Protein AF-R1ER52-F1 (afdb_monomer)

Structure (mmCIF, N/CA/C/O backbone):
data_AF-R1ER52-F1
#
_entry.id   AF-R1ER52-F1
#
loop_
_atom_site.group_PDB
_atom_site.id
_atom_site.type_symbol
_atom_site.label_atom_id
_atom_site.label_alt_id
_atom_site.label_comp_id
_atom_site.label_asym_id
_atom_site.label_entity_id
_atom_site.label_seq_id
_atom_site.pdbx_PDB_ins_code
_atom_site.Cartn_x
_atom_site.Cartn_y
_atom_site.Cartn_z
_atom_site.occupancy
_atom_site.B_iso_or_equiv
_atom_site.auth_seq_id
_atom_site.auth_comp_id
_atom_site.auth_asym_id
_atom_site.auth_atom_id
_atom_site.pdbx_PDB_model_num
ATOM 1 N N . MET A 1 1 ? 10.138 -15.187 -19.750 1.00 62.00 1 MET A N 1
ATOM 2 C CA . MET A 1 1 ? 10.785 -13.865 -19.833 1.00 62.00 1 MET A CA 1
ATOM 3 C C . MET A 1 1 ? 11.520 -13.670 -18.533 1.00 62.00 1 MET A C 1
ATOM 5 O O . MET A 1 1 ? 10.978 -14.081 -17.514 1.00 62.00 1 MET A O 1
ATOM 9 N N . ASP A 1 2 ? 12.720 -13.112 -18.568 1.00 88.19 2 ASP A N 1
ATOM 10 C CA . ASP A 1 2 ? 13.499 -12.919 -17.348 1.00 88.19 2 ASP A CA 1
ATOM 11 C C . ASP A 1 2 ? 13.063 -11.617 -16.681 1.00 88.19 2 ASP A C 1
ATOM 13 O O . ASP A 1 2 ? 13.050 -10.555 -17.313 1.00 88.19 2 ASP A O 1
ATOM 17 N N . ALA A 1 3 ? 12.662 -11.719 -15.418 1.00 95.88 3 ALA A N 1
ATOM 18 C CA . ALA A 1 3 ? 12.240 -10.604 -14.589 1.00 95.88 3 ALA A CA 1
ATOM 19 C C . ALA A 1 3 ? 12.855 -10.740 -13.194 1.00 95.88 3 ALA A C 1
ATOM 21 O O . ALA A 1 3 ? 13.061 -11.852 -12.707 1.00 95.88 3 ALA A O 1
ATOM 22 N N . VAL A 1 4 ? 13.120 -9.607 -12.551 1.00 96.81 4 VAL A N 1
ATOM 23 C CA . VAL A 1 4 ? 13.562 -9.544 -11.154 1.00 96.81 4 VAL A CA 1
ATOM 24 C C . VAL A 1 4 ? 12.474 -8.854 -10.347 1.00 96.81 4 VAL A C 1
ATOM 26 O O . VAL A 1 4 ? 12.073 -7.740 -10.675 1.00 96.81 4 VAL A O 1
ATOM 29 N N . VAL A 1 5 ? 12.004 -9.517 -9.292 1.00 97.88 5 VAL A N 1
ATOM 30 C CA . VAL A 1 5 ? 11.032 -8.965 -8.343 1.00 97.88 5 VAL A CA 1
ATOM 31 C C . VAL A 1 5 ? 11.718 -8.837 -6.991 1.00 97.88 5 VAL A C 1
ATOM 33 O O . VAL A 1 5 ? 12.111 -9.844 -6.403 1.00 97.88 5 VAL A O 1
ATOM 36 N N . SER A 1 6 ? 11.871 -7.607 -6.504 1.00 97.50 6 SER A N 1
ATOM 37 C CA . SER A 1 6 ? 12.324 -7.345 -5.139 1.00 97.50 6 SER A CA 1
ATOM 38 C C . SER A 1 6 ? 11.118 -7.250 -4.211 1.00 97.50 6 SER A C 1
ATOM 40 O O . SER A 1 6 ? 10.161 -6.536 -4.495 1.00 97.50 6 SER A O 1
ATOM 42 N N . ALA A 1 7 ? 11.179 -7.967 -3.092 1.00 96.00 7 ALA A N 1
ATOM 43 C CA . ALA A 1 7 ? 10.198 -7.917 -2.007 1.00 96.00 7 ALA A CA 1
ATOM 44 C C . ALA A 1 7 ? 10.893 -7.741 -0.646 1.00 96.00 7 ALA A C 1
ATOM 46 O O . ALA A 1 7 ? 10.444 -8.259 0.377 1.00 96.00 7 ALA A O 1
ATOM 47 N N . VAL A 1 8 ? 12.044 -7.058 -0.634 1.00 94.50 8 VAL A N 1
ATOM 48 C CA . VAL A 1 8 ? 12.803 -6.814 0.598 1.00 94.50 8 VAL A CA 1
ATOM 49 C C . VAL A 1 8 ? 12.054 -5.835 1.513 1.00 94.50 8 VAL A C 1
ATOM 51 O O . VAL A 1 8 ? 11.466 -4.862 1.026 1.00 94.50 8 VAL A O 1
ATOM 54 N N . PRO A 1 9 ? 12.066 -6.047 2.839 1.00 90.88 9 PRO A N 1
ATOM 55 C CA . PRO A 1 9 ? 11.456 -5.111 3.774 1.00 90.88 9 PRO A CA 1
ATOM 56 C C . PRO A 1 9 ? 12.265 -3.809 3.845 1.00 90.88 9 PRO A C 1
ATOM 58 O O . PRO A 1 9 ? 13.492 -3.839 3.793 1.00 90.88 9 PRO A O 1
ATOM 61 N N . ASN A 1 10 ? 11.574 -2.680 4.031 1.00 89.31 10 ASN A N 1
ATOM 62 C CA . ASN A 1 10 ? 12.172 -1.350 4.225 1.00 89.31 10 ASN A CA 1
ATOM 63 C C . ASN A 1 10 ? 13.271 -1.018 3.192 1.00 89.31 10 ASN A C 1
ATOM 65 O O . ASN A 1 10 ? 14.421 -0.787 3.575 1.00 89.31 10 ASN A O 1
ATOM 69 N N . PRO A 1 11 ? 12.945 -1.018 1.886 1.00 93.31 11 PRO A N 1
ATOM 70 C CA . PRO A 1 11 ? 13.935 -0.790 0.842 1.00 93.31 11 PRO A CA 1
ATOM 71 C C . PRO A 1 11 ? 14.586 0.584 0.992 1.00 93.31 11 PRO A C 1
ATOM 73 O O . PRO A 1 11 ? 13.919 1.598 1.212 1.00 93.31 11 PRO A O 1
ATOM 76 N N . ILE A 1 12 ? 15.901 0.607 0.814 1.00 95.50 12 ILE A N 1
ATOM 77 C CA . ILE A 1 12 ? 16.695 1.824 0.701 1.00 95.50 12 ILE A CA 1
ATOM 78 C C . ILE A 1 12 ? 17.498 1.758 -0.589 1.00 95.50 12 ILE A C 1
ATOM 80 O O . ILE A 1 12 ? 17.865 0.676 -1.053 1.00 95.50 12 ILE A O 1
ATOM 84 N N . LEU A 1 13 ? 17.831 2.922 -1.143 1.00 96.12 13 LEU A N 1
ATOM 85 C CA . LEU A 1 13 ? 18.570 2.984 -2.399 1.00 96.12 13 LEU A CA 1
ATOM 86 C C . LEU A 1 13 ? 19.901 2.222 -2.335 1.00 96.12 13 LEU A C 1
ATOM 88 O O . LEU A 1 13 ? 20.260 1.554 -3.296 1.00 96.12 13 LEU A O 1
ATOM 92 N N . ALA A 1 14 ? 20.607 2.263 -1.201 1.00 94.75 14 ALA A N 1
ATOM 93 C CA . ALA A 1 14 ? 21.907 1.606 -1.053 1.00 94.75 14 ALA A CA 1
ATOM 94 C C . ALA A 1 14 ? 21.872 0.092 -1.339 1.00 94.75 14 ALA A C 1
ATOM 96 O O . ALA A 1 14 ? 22.833 -0.441 -1.889 1.00 94.75 14 ALA A O 1
ATOM 97 N N . THR A 1 15 ? 20.779 -0.597 -0.995 1.00 94.06 15 THR A N 1
ATOM 98 C CA . THR A 1 15 ? 20.629 -2.042 -1.221 1.00 94.06 15 THR A CA 1
ATOM 99 C C . THR A 1 15 ? 19.924 -2.344 -2.540 1.00 94.06 15 THR A C 1
ATOM 101 O O . THR A 1 15 ? 20.392 -3.187 -3.303 1.00 94.06 15 THR A O 1
ATOM 104 N N . GLU A 1 16 ? 18.848 -1.623 -2.861 1.00 95.62 16 GLU A N 1
ATOM 105 C CA . GLU A 1 16 ? 18.081 -1.829 -4.099 1.00 95.62 16 GLU A CA 1
ATOM 106 C C . GLU A 1 16 ? 18.896 -1.488 -5.353 1.00 95.62 16 GLU A C 1
ATOM 108 O O . GLU A 1 16 ? 18.793 -2.185 -6.361 1.00 95.62 16 GLU A O 1
ATOM 113 N N . LYS A 1 17 ? 19.772 -0.473 -5.293 1.00 95.44 17 LYS A N 1
ATOM 114 C CA . LYS A 1 17 ? 20.626 -0.079 -6.424 1.00 95.44 17 LYS A CA 1
ATOM 115 C C . LYS A 1 17 ? 21.497 -1.232 -6.921 1.00 95.44 17 LYS A C 1
ATOM 117 O O . LYS A 1 17 ? 21.652 -1.389 -8.125 1.00 95.44 17 LYS A O 1
ATOM 122 N N . ILE A 1 18 ? 22.033 -2.052 -6.014 1.00 95.38 18 ILE A N 1
ATOM 123 C CA . ILE A 1 18 ? 22.885 -3.197 -6.371 1.00 95.38 18 ILE A CA 1
ATOM 124 C C . ILE A 1 18 ? 22.094 -4.199 -7.219 1.00 95.38 18 ILE A C 1
ATOM 126 O O . ILE A 1 18 ? 22.581 -4.667 -8.247 1.00 95.38 18 ILE A O 1
ATOM 130 N N . VAL A 1 19 ? 20.859 -4.496 -6.806 1.00 94.50 19 VAL A N 1
ATOM 131 C CA . VAL A 1 19 ? 19.967 -5.422 -7.515 1.00 94.50 19 VAL A CA 1
ATOM 132 C C . VAL A 1 19 ? 19.558 -4.846 -8.869 1.00 94.50 19 VAL A C 1
ATOM 134 O O . VAL A 1 19 ? 19.613 -5.552 -9.876 1.00 94.50 19 VAL A O 1
ATOM 137 N N . ILE A 1 20 ? 19.199 -3.560 -8.906 1.00 94.75 20 ILE A N 1
ATOM 138 C CA . ILE A 1 20 ? 18.809 -2.861 -10.135 1.00 94.75 20 ILE A CA 1
ATOM 139 C C . ILE A 1 20 ? 19.961 -2.870 -11.147 1.00 94.75 20 ILE A C 1
ATOM 141 O O . ILE A 1 20 ? 19.769 -3.286 -12.287 1.00 94.75 20 ILE A O 1
ATOM 145 N N . ASP A 1 21 ? 21.168 -2.488 -10.734 1.00 93.94 21 ASP A N 1
ATOM 146 C CA . ASP A 1 21 ? 22.335 -2.418 -11.619 1.00 93.94 21 ASP A CA 1
ATOM 147 C C . ASP A 1 21 ? 22.741 -3.792 -12.155 1.00 93.94 21 ASP A C 1
ATOM 149 O O . ASP A 1 21 ? 23.086 -3.922 -13.331 1.00 93.94 21 ASP A O 1
ATOM 153 N N . ALA A 1 22 ? 22.676 -4.829 -11.316 1.00 93.88 22 ALA A N 1
ATOM 154 C CA . ALA A 1 22 ? 22.949 -6.197 -11.740 1.00 93.88 22 ALA A CA 1
ATOM 155 C C . ALA A 1 22 ? 21.912 -6.689 -12.763 1.00 93.88 22 ALA A C 1
ATOM 157 O O . ALA A 1 22 ? 22.279 -7.292 -13.772 1.00 93.88 22 ALA A O 1
ATOM 158 N N . ALA A 1 23 ? 20.626 -6.390 -12.549 1.00 93.12 23 ALA A N 1
ATOM 159 C CA . ALA A 1 23 ? 19.560 -6.740 -13.485 1.00 93.12 23 ALA A CA 1
ATOM 160 C C . ALA A 1 23 ? 19.714 -6.022 -14.839 1.00 93.12 23 ALA A C 1
ATOM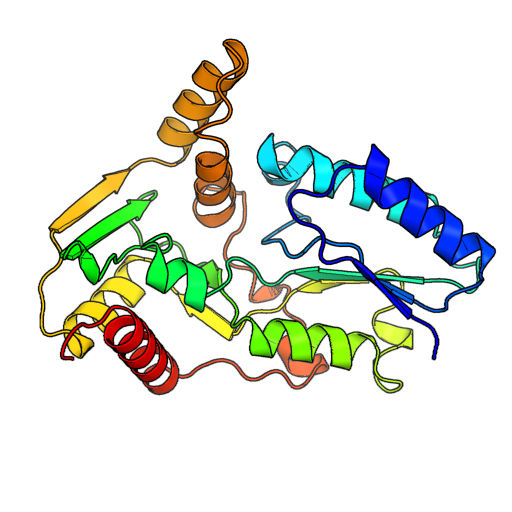 162 O O . ALA A 1 23 ? 19.475 -6.635 -15.882 1.00 93.12 23 ALA A O 1
ATOM 163 N N . ILE A 1 24 ? 20.172 -4.762 -14.835 1.00 90.38 24 ILE A N 1
ATOM 164 C CA . ILE A 1 24 ? 20.519 -4.011 -16.054 1.00 90.38 24 ILE A CA 1
ATOM 165 C C . ILE A 1 24 ? 21.668 -4.692 -16.798 1.00 90.38 24 ILE A C 1
ATOM 167 O O . ILE A 1 24 ? 21.550 -4.965 -17.990 1.00 90.38 24 ILE A O 1
ATOM 171 N N . GLN A 1 25 ? 22.771 -4.994 -16.106 1.00 91.56 25 GLN A N 1
ATOM 172 C CA . GLN A 1 25 ? 23.940 -5.642 -16.715 1.00 91.56 25 GLN A CA 1
ATOM 173 C C . GLN A 1 25 ? 23.604 -7.025 -17.290 1.00 91.56 25 GLN A C 1
ATOM 175 O O . GLN A 1 25 ? 24.154 -7.417 -18.316 1.00 91.56 25 GLN A O 1
ATOM 180 N N . ALA A 1 26 ? 22.669 -7.739 -16.661 1.00 92.88 26 ALA A N 1
ATOM 181 C CA . ALA A 1 26 ? 22.157 -9.022 -17.131 1.00 92.88 26 ALA A CA 1
ATOM 182 C C . ALA A 1 26 ? 21.090 -8.907 -18.241 1.00 92.88 26 ALA A C 1
ATOM 184 O O . ALA A 1 26 ? 20.581 -9.931 -18.694 1.00 92.88 26 ALA A O 1
ATOM 185 N N . ALA A 1 27 ? 20.733 -7.692 -18.678 1.00 91.19 27 ALA A N 1
ATOM 186 C CA . ALA A 1 27 ? 19.713 -7.427 -19.697 1.00 91.19 27 ALA A CA 1
ATOM 187 C C . ALA A 1 27 ? 18.340 -8.075 -19.401 1.00 91.19 27 ALA A C 1
ATOM 189 O O . ALA A 1 27 ? 17.616 -8.494 -20.316 1.00 91.19 27 ALA A O 1
ATOM 190 N N . VAL A 1 28 ? 17.972 -8.137 -18.114 1.00 93.50 28 VAL A N 1
ATOM 191 C CA . VAL A 1 28 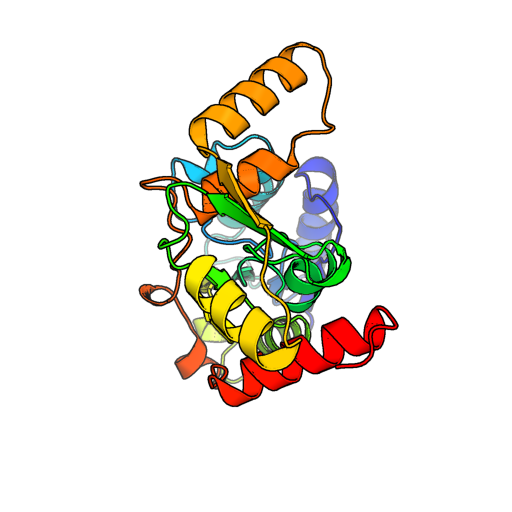? 16.648 -8.577 -17.639 1.00 93.50 28 VAL A CA 1
ATOM 192 C C . VAL A 1 28 ? 15.561 -7.733 -18.303 1.00 93.50 28 VAL A C 1
ATOM 194 O O . VAL A 1 28 ? 15.755 -6.550 -18.552 1.00 93.50 28 VAL A O 1
ATOM 197 N N . LYS A 1 29 ? 14.392 -8.302 -18.610 1.00 93.94 29 LYS A N 1
ATOM 198 C CA . LYS A 1 29 ? 13.356 -7.574 -19.365 1.00 93.94 29 LYS A CA 1
ATOM 199 C C . LYS A 1 29 ? 12.516 -6.644 -18.490 1.00 93.94 29 LYS A C 1
ATOM 201 O O . LYS A 1 29 ? 12.148 -5.556 -18.939 1.00 93.94 29 LYS A O 1
ATOM 206 N N . ARG A 1 30 ? 12.231 -7.049 -17.248 1.00 95.62 30 ARG A N 1
ATOM 207 C CA . ARG A 1 30 ? 11.454 -6.262 -16.278 1.00 95.62 30 ARG A CA 1
ATOM 208 C C . ARG A 1 30 ? 12.046 -6.322 -14.877 1.00 95.62 30 ARG A C 1
ATOM 210 O O . ARG A 1 30 ? 12.363 -7.401 -14.383 1.00 95.62 30 ARG A O 1
ATOM 217 N N . ILE A 1 31 ? 12.107 -5.172 -14.220 1.00 96.81 31 ILE A N 1
ATOM 218 C CA . ILE A 1 31 ? 12.384 -5.052 -12.788 1.00 96.81 31 ILE A CA 1
ATOM 219 C C . ILE A 1 31 ? 11.115 -4.583 -12.073 1.00 96.81 31 ILE A C 1
ATOM 221 O O . ILE A 1 31 ? 10.491 -3.609 -12.493 1.00 96.81 31 ILE A O 1
ATOM 225 N N . ILE A 1 32 ? 10.756 -5.259 -10.986 1.00 97.75 32 ILE A N 1
ATOM 226 C CA . ILE A 1 32 ? 9.734 -4.819 -10.037 1.00 97.75 32 ILE A CA 1
ATOM 227 C C . ILE A 1 32 ? 10.452 -4.488 -8.719 1.00 97.75 32 ILE A C 1
ATOM 229 O O . ILE A 1 32 ? 10.873 -5.420 -8.029 1.00 97.75 32 ILE A O 1
ATOM 233 N N . PRO A 1 33 ? 10.668 -3.202 -8.376 1.00 96.81 33 PRO A N 1
ATOM 234 C CA . PRO A 1 33 ? 11.297 -2.833 -7.110 1.00 96.81 33 PRO A CA 1
ATOM 235 C C . PRO A 1 33 ? 10.344 -3.105 -5.939 1.00 96.81 33 PRO A C 1
ATOM 237 O O . PRO A 1 33 ? 9.129 -3.200 -6.135 1.00 96.81 33 PRO A O 1
ATOM 240 N N . SER A 1 34 ? 10.878 -3.166 -4.714 1.00 96.69 34 SER A N 1
ATOM 241 C CA . SER A 1 34 ? 10.093 -3.424 -3.492 1.00 96.69 34 SER A CA 1
ATOM 242 C C . SER A 1 34 ? 9.243 -2.215 -3.059 1.00 96.69 34 SER A C 1
ATOM 244 O O . SER A 1 34 ? 9.358 -1.698 -1.950 1.00 96.69 34 SER A O 1
ATOM 246 N N . GLU A 1 35 ? 8.402 -1.685 -3.945 1.00 95.56 35 GLU A N 1
ATOM 247 C CA . GLU A 1 35 ? 7.684 -0.442 -3.676 1.00 95.56 35 GLU A CA 1
ATOM 248 C C . GLU A 1 35 ? 6.405 -0.647 -2.867 1.00 95.56 35 GLU A C 1
ATOM 250 O O . GLU A 1 35 ? 6.276 0.018 -1.845 1.00 95.56 35 GLU A O 1
ATOM 255 N N . PHE A 1 36 ? 5.491 -1.540 -3.274 1.00 96.31 36 PHE A N 1
ATOM 256 C CA . PHE A 1 36 ? 4.305 -1.984 -2.512 1.00 96.31 36 PHE A CA 1
ATOM 257 C C . PHE A 1 36 ? 3.762 -0.919 -1.536 1.00 96.31 36 PHE A C 1
ATOM 259 O O . PHE A 1 36 ? 3.854 -1.061 -0.311 1.00 96.31 36 PHE A O 1
ATOM 266 N N . SER A 1 37 ? 3.352 0.233 -2.081 1.00 94.31 37 SER A N 1
ATOM 267 C CA . SER A 1 37 ? 2.990 1.440 -1.322 1.00 94.31 37 SER A CA 1
ATOM 268 C C . SER A 1 37 ? 1.544 1.867 -1.599 1.00 94.31 37 SER A C 1
ATOM 270 O O . SER A 1 37 ? 0.827 1.210 -2.356 1.00 94.31 37 SER A O 1
ATOM 272 N N . THR A 1 38 ? 1.107 2.963 -0.971 1.00 92.50 38 THR A N 1
ATOM 273 C CA . THR A 1 38 ? -0.232 3.541 -1.174 1.00 92.50 38 THR A CA 1
ATOM 274 C C . THR A 1 38 ? -0.237 4.538 -2.324 1.00 92.50 38 THR A C 1
ATOM 276 O O . THR A 1 38 ? -0.731 4.205 -3.393 1.00 92.50 38 THR A O 1
ATOM 279 N N . ASN A 1 39 ? 0.319 5.740 -2.139 1.00 91.25 39 ASN A N 1
ATOM 280 C CA . ASN A 1 39 ? 0.332 6.776 -3.171 1.00 91.25 39 ASN A CA 1
ATOM 281 C C . ASN A 1 39 ? 1.712 7.426 -3.268 1.00 91.25 39 ASN A C 1
ATOM 283 O O . ASN A 1 39 ? 2.050 8.326 -2.498 1.00 91.25 39 ASN A O 1
ATOM 287 N N . MET A 1 40 ? 2.499 6.966 -4.239 1.00 93.00 40 MET A N 1
ATOM 288 C CA . MET A 1 40 ? 3.815 7.529 -4.534 1.00 93.00 40 MET A CA 1
ATOM 289 C C . MET A 1 40 ? 3.743 8.701 -5.517 1.00 93.00 40 MET A C 1
ATOM 291 O O . MET A 1 40 ? 4.757 9.354 -5.726 1.00 93.00 40 MET A O 1
ATOM 295 N N . GLU A 1 41 ? 2.575 9.027 -6.078 1.00 92.31 41 GLU A N 1
ATOM 296 C CA . GLU A 1 41 ? 2.414 10.211 -6.936 1.00 92.31 41 GLU A CA 1
ATOM 297 C C . GLU A 1 41 ? 2.149 11.488 -6.117 1.00 92.31 41 GLU A C 1
ATOM 299 O O . GLU A 1 41 ? 2.293 12.607 -6.612 1.00 92.31 41 GLU A O 1
ATOM 304 N N . SER A 1 42 ? 1.806 11.350 -4.832 1.00 92.75 42 SER A N 1
ATOM 305 C CA . SER A 1 42 ? 1.645 12.487 -3.927 1.00 92.75 42 SER A CA 1
ATOM 306 C C . SER A 1 42 ? 2.996 13.073 -3.508 1.00 92.75 42 SER A C 1
ATOM 308 O O . SER A 1 42 ? 3.756 12.481 -2.737 1.00 92.75 42 SER A O 1
ATOM 310 N N . ALA A 1 43 ? 3.268 14.304 -3.950 1.00 92.62 43 ALA A N 1
ATOM 311 C CA . ALA A 1 43 ? 4.490 15.030 -3.601 1.00 92.62 43 ALA A CA 1
ATOM 312 C C . ALA A 1 43 ? 4.651 15.271 -2.089 1.00 92.62 43 ALA A C 1
ATOM 314 O O . ALA A 1 43 ? 5.776 15.434 -1.616 1.00 92.62 43 ALA A O 1
ATOM 315 N N . VAL A 1 44 ? 3.551 15.310 -1.325 1.00 94.00 44 VAL A N 1
ATOM 316 C CA . VAL A 1 44 ? 3.608 15.421 0.142 1.00 94.00 44 VAL A CA 1
ATOM 317 C C . VAL A 1 44 ? 3.857 14.066 0.798 1.00 94.00 44 VAL A C 1
ATOM 319 O O . VAL A 1 44 ? 4.685 13.991 1.700 1.00 94.00 44 VAL A O 1
ATOM 322 N N . ALA A 1 45 ? 3.252 12.982 0.296 1.00 93.81 45 ALA A N 1
ATOM 323 C CA . ALA A 1 45 ? 3.502 11.637 0.813 1.00 93.81 45 ALA A CA 1
ATOM 324 C C . ALA A 1 45 ? 4.969 11.235 0.634 1.00 93.81 45 ALA A C 1
ATOM 326 O O . ALA A 1 45 ? 5.602 10.772 1.578 1.00 93.81 45 ALA A O 1
ATOM 327 N N . ARG A 1 46 ? 5.554 11.507 -0.539 1.00 94.38 46 ARG A N 1
ATOM 328 C CA . ARG A 1 46 ? 6.960 11.191 -0.844 1.00 94.38 46 ARG A CA 1
ATOM 329 C C . ARG A 1 46 ? 7.983 11.831 0.103 1.00 94.38 46 ARG A C 1
ATOM 331 O O . ARG A 1 46 ? 9.111 11.343 0.164 1.00 94.38 46 ARG A O 1
ATOM 338 N N . LYS A 1 47 ? 7.609 12.904 0.811 1.00 94.00 47 LYS A N 1
ATOM 339 C CA . LYS A 1 47 ? 8.453 13.597 1.800 1.00 94.00 47 LYS A CA 1
ATOM 340 C C . LYS A 1 47 ? 8.397 12.965 3.189 1.00 94.00 47 LYS A C 1
ATOM 342 O O . LYS A 1 47 ? 9.234 13.301 4.023 1.00 94.00 47 LYS A O 1
ATOM 347 N N . LEU A 1 48 ? 7.439 12.073 3.448 1.00 95.81 48 LEU A N 1
ATOM 348 C CA . LEU A 1 48 ? 7.339 11.383 4.728 1.00 95.81 48 LEU A CA 1
ATOM 349 C C . LEU A 1 48 ? 8.599 10.537 4.964 1.00 95.81 48 LEU A C 1
ATOM 351 O O . LEU A 1 48 ? 8.993 9.785 4.065 1.00 95.81 48 LEU A O 1
ATOM 355 N N . PRO A 1 49 ? 9.208 10.582 6.165 1.00 95.56 49 PRO A N 1
ATOM 356 C CA . PRO A 1 49 ? 10.436 9.843 6.455 1.00 95.56 49 PRO A CA 1
ATOM 357 C C . PRO A 1 49 ? 10.358 8.346 6.127 1.00 95.56 49 PRO A C 1
ATOM 359 O O . PRO A 1 49 ? 11.311 7.788 5.588 1.00 95.56 49 PRO A O 1
ATOM 362 N N . ILE A 1 50 ? 9.206 7.706 6.371 1.00 93.81 50 ILE A N 1
ATOM 363 C CA . ILE A 1 50 ? 8.993 6.277 6.083 1.00 93.81 50 ILE A CA 1
ATOM 364 C C . ILE A 1 50 ? 9.032 5.929 4.589 1.00 93.81 50 ILE A C 1
ATOM 366 O O . ILE A 1 50 ? 9.319 4.787 4.235 1.00 93.81 50 ILE A O 1
ATOM 370 N N . LEU A 1 51 ? 8.761 6.894 3.704 1.00 94.44 51 LEU A N 1
ATOM 371 C CA . LEU A 1 51 ? 8.754 6.681 2.256 1.00 94.44 51 LEU A CA 1
ATOM 372 C C . LEU A 1 51 ? 10.068 7.064 1.586 1.00 94.44 51 LEU A C 1
ATOM 374 O O . LEU A 1 51 ? 10.246 6.737 0.416 1.00 94.44 51 LEU A O 1
ATOM 378 N N . ARG A 1 52 ? 10.999 7.717 2.290 1.00 93.50 52 ARG A N 1
ATOM 379 C CA . ARG A 1 52 ? 12.225 8.247 1.680 1.00 93.50 52 ARG A CA 1
ATOM 380 C C . ARG A 1 52 ? 13.022 7.179 0.932 1.00 93.50 52 ARG A C 1
ATOM 382 O O . ARG A 1 52 ? 13.376 7.392 -0.219 1.00 93.50 52 ARG A O 1
ATOM 389 N N . GLY A 1 53 ? 13.207 6.003 1.535 1.00 94.88 53 GLY A N 1
ATOM 390 C CA . GLY A 1 53 ? 13.901 4.889 0.884 1.00 94.88 53 GLY A CA 1
ATOM 391 C C . GLY A 1 53 ? 13.242 4.453 -0.432 1.00 94.88 53 GLY A C 1
ATOM 392 O O . GLY A 1 53 ? 13.928 4.316 -1.442 1.00 94.88 53 GLY A O 1
ATOM 393 N N . LYS A 1 54 ? 11.907 4.328 -0.455 1.00 95.88 54 LYS A N 1
ATOM 394 C CA . LYS A 1 54 ? 11.132 4.010 -1.670 1.00 95.88 54 LYS A CA 1
ATOM 395 C C . LYS A 1 54 ? 11.185 5.143 -2.699 1.00 95.88 54 LYS A C 1
ATOM 397 O O . LYS A 1 54 ? 11.350 4.875 -3.883 1.00 95.88 54 LYS A O 1
ATOM 402 N N . SER A 1 55 ? 11.086 6.397 -2.255 1.00 96.38 55 SER A N 1
ATOM 403 C CA . SER A 1 55 ? 11.210 7.587 -3.105 1.00 96.38 55 SER A CA 1
ATOM 404 C C . SER A 1 55 ? 12.566 7.637 -3.808 1.00 96.38 55 SER A C 1
ATOM 406 O O . SER A 1 55 ? 12.596 7.828 -5.019 1.00 96.38 55 SER A O 1
ATOM 408 N N . ASP A 1 56 ? 13.660 7.410 -3.079 1.00 97.06 56 ASP A N 1
ATOM 409 C CA . ASP A 1 56 ? 15.016 7.429 -3.634 1.00 97.06 56 ASP A CA 1
ATOM 410 C C . ASP A 1 56 ? 15.207 6.299 -4.666 1.00 97.06 56 ASP A C 1
ATOM 412 O O . ASP A 1 56 ? 15.814 6.501 -5.718 1.00 97.06 56 ASP A O 1
ATOM 416 N N . VAL A 1 57 ? 14.641 5.114 -4.404 1.00 97.00 57 VAL A N 1
ATOM 417 C CA . VAL A 1 57 ? 14.632 3.986 -5.355 1.00 97.00 57 VAL A CA 1
ATOM 418 C C . VAL A 1 57 ? 13.816 4.316 -6.603 1.00 97.00 57 VAL A C 1
ATOM 420 O O . VAL A 1 57 ? 14.281 4.051 -7.713 1.00 97.00 57 VAL A O 1
ATOM 423 N N . ARG A 1 58 ? 12.631 4.922 -6.451 1.00 95.56 58 ARG A N 1
ATOM 424 C CA . ARG A 1 58 ? 11.784 5.334 -7.578 1.00 95.56 58 ARG A CA 1
ATOM 425 C C . ARG A 1 58 ? 12.465 6.392 -8.444 1.00 95.56 58 ARG A C 1
ATOM 427 O O . ARG A 1 58 ? 12.401 6.302 -9.670 1.00 95.56 58 ARG A O 1
ATOM 434 N N . ASP A 1 59 ? 13.123 7.373 -7.836 1.00 95.44 59 ASP A N 1
ATOM 435 C CA . ASP A 1 59 ? 13.856 8.398 -8.582 1.00 95.44 59 ASP A CA 1
ATOM 436 C C . ASP A 1 59 ? 15.030 7.783 -9.339 1.00 95.44 59 ASP A C 1
ATOM 438 O O . ASP A 1 59 ? 15.206 8.050 -10.528 1.00 95.44 59 ASP A O 1
ATOM 442 N N . TYR A 1 60 ? 15.786 6.897 -8.686 1.00 95.50 60 TYR A N 1
ATOM 443 C CA . TYR A 1 60 ? 16.895 6.198 -9.322 1.00 95.50 60 TYR A CA 1
ATOM 444 C C . TYR A 1 60 ? 16.440 5.346 -10.508 1.00 95.50 60 TYR A C 1
ATOM 446 O O . TYR A 1 60 ? 16.980 5.489 -11.604 1.00 95.50 60 TYR A O 1
ATOM 454 N N . ILE A 1 61 ? 15.433 4.487 -10.311 1.00 93.06 61 ILE A N 1
ATOM 455 C CA . ILE A 1 61 ? 14.953 3.578 -11.357 1.00 93.06 61 ILE A CA 1
ATOM 456 C C . ILE A 1 61 ? 14.368 4.372 -12.536 1.00 93.06 61 ILE A C 1
ATOM 458 O O . ILE A 1 61 ? 14.667 4.087 -13.690 1.00 93.06 61 ILE A O 1
ATOM 462 N N . THR A 1 62 ? 13.633 5.453 -12.270 1.00 91.94 62 THR A N 1
ATOM 463 C CA . THR A 1 62 ? 13.105 6.323 -13.331 1.00 91.94 62 THR A CA 1
ATOM 464 C C . THR A 1 62 ? 14.231 7.030 -14.092 1.00 91.94 62 THR A C 1
ATOM 466 O O . THR A 1 62 ? 14.159 7.156 -15.313 1.00 91.94 62 THR A O 1
ATOM 469 N N . PHE A 1 63 ? 15.292 7.452 -13.396 1.00 91.00 63 PHE A N 1
ATOM 470 C CA . PHE A 1 63 ? 16.447 8.112 -14.002 1.00 91.00 63 PHE A CA 1
ATOM 471 C C . PHE A 1 63 ? 17.270 7.182 -14.907 1.00 91.00 63 PHE A C 1
ATOM 473 O O . PHE A 1 63 ? 17.700 7.609 -15.977 1.00 91.00 63 PHE A O 1
ATOM 480 N N . VAL A 1 64 ? 17.491 5.922 -14.511 1.00 88.12 64 VAL A N 1
ATOM 481 C CA . VAL A 1 64 ? 18.339 4.980 -15.274 1.00 88.12 64 VAL A CA 1
ATOM 482 C C . VAL A 1 64 ? 17.603 4.216 -16.380 1.00 88.12 64 VAL A C 1
ATOM 484 O O . VAL A 1 64 ? 18.259 3.611 -17.228 1.00 88.12 64 VAL A O 1
ATOM 487 N N . PHE A 1 65 ? 16.265 4.265 -16.423 1.00 80.50 65 PHE A N 1
ATOM 488 C CA . PHE A 1 65 ? 15.440 3.601 -17.447 1.00 80.50 65 PHE A CA 1
ATOM 489 C C . PHE A 1 65 ? 14.665 4.544 -18.398 1.00 80.50 65 PHE A C 1
ATOM 491 O O . PHE A 1 65 ? 13.457 4.367 -18.590 1.00 80.50 65 PHE A O 1
ATOM 498 N N . PRO A 1 66 ? 15.305 5.512 -19.083 1.00 63.50 66 PRO A N 1
ATOM 499 C CA . PRO A 1 66 ? 14.651 6.241 -20.166 1.00 63.50 66 PRO A CA 1
ATOM 500 C C . PRO A 1 66 ? 14.600 5.373 -21.438 1.00 63.50 66 PRO A C 1
ATOM 502 O O . PRO A 1 66 ? 15.624 5.187 -22.088 1.00 63.50 66 PRO A O 1
ATOM 505 N N . THR A 1 67 ? 13.417 4.818 -21.748 1.00 57.44 67 THR A N 1
ATOM 506 C CA . THR A 1 67 ? 12.895 4.182 -22.999 1.00 57.44 67 THR A CA 1
ATOM 507 C C . THR A 1 67 ? 13.798 3.337 -23.932 1.00 57.44 67 THR A C 1
ATOM 509 O O . THR A 1 67 ? 13.278 2.772 -24.888 1.00 57.44 67 THR A O 1
ATOM 512 N N . SER A 1 68 ? 15.103 3.180 -23.707 1.00 53.62 68 SER A N 1
ATOM 513 C CA . SER A 1 68 ? 16.079 2.767 -24.735 1.00 53.62 68 SER A CA 1
ATOM 514 C C . SER A 1 68 ? 16.995 1.601 -24.345 1.00 53.62 68 SER A C 1
ATOM 516 O O . SER A 1 68 ? 17.738 1.109 -25.189 1.00 53.62 68 SER A O 1
ATOM 518 N N . THR A 1 69 ? 16.938 1.104 -23.105 1.00 63.19 69 THR A N 1
ATOM 519 C CA . THR A 1 69 ? 17.889 0.096 -22.593 1.00 63.19 69 THR A CA 1
ATOM 520 C C . THR A 1 69 ? 17.432 -1.358 -22.768 1.00 63.19 69 THR A C 1
ATOM 522 O O . THR A 1 69 ? 18.152 -2.277 -22.392 1.00 63.19 69 THR A O 1
ATOM 525 N N . GLY A 1 70 ? 16.244 -1.610 -23.333 1.00 81.62 70 GLY A N 1
ATOM 526 C CA . GLY A 1 70 ? 15.682 -2.963 -23.501 1.00 81.62 70 GLY A CA 1
ATOM 527 C C . GLY A 1 70 ? 15.228 -3.648 -22.197 1.00 81.62 70 GLY A C 1
ATOM 528 O O . GLY A 1 70 ? 14.475 -4.622 -22.254 1.00 81.62 70 GLY A O 1
ATOM 529 N N . THR A 1 71 ? 15.637 -3.120 -21.043 1.00 91.12 71 THR A N 1
ATOM 530 C CA . THR A 1 71 ? 15.114 -3.406 -19.703 1.00 91.12 71 THR A CA 1
ATOM 531 C C . THR A 1 71 ? 14.120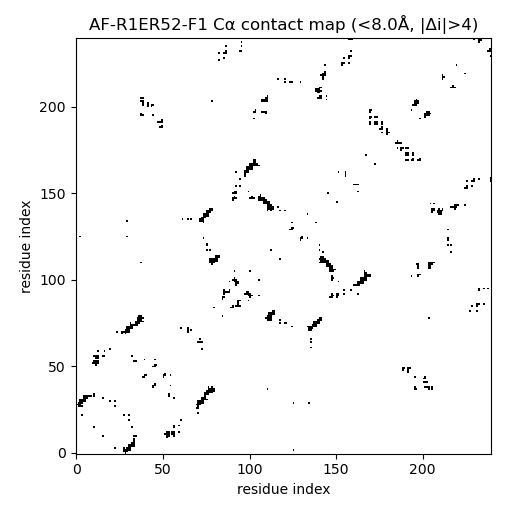 -2.313 -19.317 1.00 91.12 71 THR A C 1
ATOM 533 O O . THR A 1 71 ? 14.342 -1.133 -19.578 1.00 91.12 71 THR A O 1
ATOM 536 N N . THR A 1 72 ? 13.017 -2.700 -18.688 1.00 95.00 72 THR A N 1
ATOM 537 C CA . THR A 1 72 ? 11.971 -1.780 -18.218 1.00 95.00 72 THR A CA 1
ATOM 538 C C . THR A 1 72 ? 11.701 -2.010 -16.738 1.00 95.00 72 THR A C 1
ATOM 540 O O . THR A 1 72 ? 12.105 -3.035 -16.182 1.00 95.00 72 THR A O 1
ATOM 543 N N . TRP A 1 73 ? 10.986 -1.097 -16.090 1.00 95.88 73 TRP A N 1
ATOM 544 C CA . TRP A 1 73 ? 10.543 -1.279 -14.708 1.00 95.88 73 TRP A CA 1
ATOM 545 C C . TRP A 1 73 ? 9.030 -1.105 -14.564 1.00 95.88 73 TRP A C 1
ATOM 547 O O . TRP A 1 73 ? 8.400 -0.462 -15.391 1.00 95.88 73 TRP A O 1
ATOM 557 N N . SER A 1 74 ? 8.438 -1.668 -13.517 1.00 97.00 74 SER A N 1
ATOM 558 C CA . SER A 1 74 ? 7.075 -1.328 -13.087 1.00 97.00 74 SER A CA 1
ATOM 559 C C . SER A 1 74 ? 7.002 -1.476 -11.582 1.00 97.00 74 SER A C 1
ATOM 561 O O . SER A 1 74 ? 7.601 -2.400 -11.044 1.00 97.00 74 SER A O 1
ATOM 563 N N . SER A 1 75 ? 6.251 -0.632 -10.887 1.00 97.50 75 SER A N 1
ATOM 564 C CA . SER A 1 75 ? 5.924 -0.888 -9.482 1.00 97.50 75 SER A CA 1
ATOM 565 C C . SER A 1 75 ? 4.484 -1.346 -9.336 1.00 97.50 75 SER A C 1
ATOM 567 O O . SER A 1 75 ? 3.619 -0.909 -10.086 1.00 97.50 75 SER A O 1
ATOM 569 N N . VAL A 1 76 ? 4.223 -2.215 -8.359 1.00 98.25 76 VAL A N 1
ATOM 570 C CA . VAL A 1 76 ? 2.864 -2.577 -7.942 1.00 98.25 76 VAL A CA 1
ATOM 571 C C . VAL A 1 76 ? 2.591 -1.901 -6.603 1.00 98.25 76 VAL A C 1
ATOM 573 O O . VAL A 1 76 ? 3.308 -2.130 -5.632 1.00 98.25 76 VAL A O 1
ATOM 576 N N . ASN A 1 77 ? 1.571 -1.049 -6.567 1.00 97.81 77 ASN A N 1
ATOM 577 C CA . ASN A 1 77 ? 1.174 -0.234 -5.425 1.00 97.81 77 ASN A CA 1
ATOM 578 C C . ASN A 1 77 ? -0.221 -0.647 -4.975 1.00 97.81 77 ASN A C 1
ATOM 580 O O . ASN A 1 77 ? -1.212 -0.411 -5.664 1.00 97.81 77 ASN A O 1
ATOM 584 N N . ASN A 1 78 ? -0.271 -1.317 -3.832 1.00 97.75 78 ASN A N 1
ATOM 585 C CA . ASN A 1 78 ? -1.433 -2.067 -3.374 1.00 97.75 78 ASN A CA 1
ATOM 586 C C . ASN A 1 78 ? -2.059 -1.490 -2.096 1.00 97.75 78 ASN A C 1
ATOM 588 O O . ASN A 1 78 ? -2.927 -2.128 -1.494 1.00 97.75 78 ASN A O 1
ATOM 592 N N . GLY A 1 79 ? -1.587 -0.328 -1.641 1.00 96.88 79 GLY A N 1
ATOM 593 C CA . GLY A 1 79 ? -1.971 0.209 -0.344 1.00 96.88 79 GLY A CA 1
ATOM 594 C C . GLY A 1 79 ? -1.588 -0.719 0.817 1.00 96.88 79 GLY A C 1
ATOM 595 O O . GLY A 1 79 ? -0.697 -1.564 0.683 1.00 96.88 79 GLY A O 1
ATOM 596 N N . PRO A 1 80 ? -2.229 -0.577 1.987 1.00 96.81 80 PRO A N 1
ATOM 597 C CA . PRO A 1 80 ? -2.033 -1.492 3.104 1.00 96.81 80 PRO A CA 1
ATOM 598 C C . PRO A 1 80 ? -2.458 -2.926 2.756 1.00 96.81 80 PRO A C 1
ATOM 600 O O . PRO A 1 80 ? -3.486 -3.143 2.108 1.00 96.81 80 PRO A O 1
ATOM 603 N N . PHE A 1 81 ? -1.699 -3.913 3.241 1.00 96.75 81 PHE A N 1
ATOM 604 C CA . PHE A 1 81 ? -2.062 -5.328 3.140 1.00 96.75 81 PHE A CA 1
ATOM 605 C C . PHE A 1 81 ? -3.211 -5.658 4.092 1.00 96.75 81 PHE A C 1
ATOM 607 O O . PHE A 1 81 ? -3.048 -5.599 5.314 1.00 96.75 81 PHE A O 1
ATOM 614 N N . PHE A 1 82 ? -4.361 -6.025 3.534 1.00 97.69 82 PHE A N 1
ATOM 615 C CA . PHE A 1 82 ? -5.621 -6.087 4.263 1.00 97.69 82 PHE A CA 1
ATOM 616 C C . PHE A 1 82 ? -5.575 -7.108 5.405 1.00 97.69 82 PHE A C 1
ATOM 618 O O . PHE A 1 82 ? -5.941 -6.798 6.538 1.00 97.69 82 PHE A O 1
ATOM 625 N N . GLU A 1 83 ? -5.029 -8.300 5.152 1.00 94.88 83 GLU A N 1
ATOM 626 C CA . GLU A 1 83 ? -4.942 -9.359 6.161 1.00 94.88 83 GLU A CA 1
ATOM 627 C C . GLU A 1 83 ? -4.049 -8.959 7.344 1.00 94.88 83 GLU A C 1
ATOM 629 O O . GLU A 1 83 ? -4.361 -9.259 8.499 1.00 94.88 83 GLU A O 1
ATOM 634 N N . MET A 1 84 ? -2.952 -8.243 7.073 1.00 93.50 84 MET A N 1
ATOM 635 C CA . MET A 1 84 ? -2.073 -7.736 8.128 1.00 93.50 84 MET A CA 1
ATOM 636 C C . MET A 1 84 ? -2.752 -6.624 8.925 1.00 93.50 84 MET A C 1
ATOM 638 O O . MET A 1 84 ? -2.672 -6.612 10.152 1.00 93.50 84 MET A O 1
ATOM 642 N N . CYS A 1 85 ? -3.467 -5.724 8.256 1.00 95.38 85 CYS A N 1
ATOM 643 C CA . CYS A 1 85 ? -4.197 -4.656 8.925 1.00 95.38 85 CYS A CA 1
ATOM 644 C C . CYS A 1 85 ? -5.318 -5.172 9.827 1.00 95.38 85 CYS A C 1
ATOM 646 O O . CYS A 1 85 ? -5.468 -4.648 10.927 1.00 95.38 85 CYS A O 1
ATOM 648 N N . LEU A 1 86 ? -6.049 -6.214 9.418 1.00 95.12 86 LEU A N 1
ATOM 649 C CA . LEU A 1 86 ? -7.043 -6.879 10.269 1.00 95.12 86 LEU A CA 1
ATOM 650 C C . LEU A 1 86 ? -6.396 -7.529 11.498 1.00 95.12 86 LEU A C 1
ATOM 652 O O . LEU A 1 86 ? -6.914 -7.422 12.608 1.00 95.12 86 LEU A O 1
ATOM 656 N N . LYS A 1 87 ? -5.222 -8.146 11.319 1.00 91.50 87 LYS A N 1
ATOM 657 C CA . LYS A 1 87 ? -4.469 -8.773 12.411 1.00 91.50 87 LYS A CA 1
ATOM 658 C C . LYS A 1 87 ? -3.973 -7.760 13.449 1.00 91.50 87 LYS A C 1
ATOM 660 O O . LYS A 1 87 ? -4.006 -8.049 14.642 1.00 91.50 87 LYS A O 1
ATOM 665 N N . PHE A 1 88 ? -3.485 -6.602 13.005 1.00 90.69 88 PHE A N 1
ATOM 666 C CA . PHE A 1 88 ? -2.869 -5.593 13.877 1.00 90.69 88 PHE A CA 1
ATOM 667 C C . PHE A 1 88 ? -3.802 -4.435 14.259 1.00 90.69 88 PHE A C 1
ATOM 669 O O . PHE A 1 88 ? -3.434 -3.614 15.095 1.00 90.69 88 PHE A O 1
ATOM 676 N N . GLY A 1 89 ? -5.003 -4.364 13.683 1.00 93.38 89 GLY A N 1
ATOM 677 C CA . GLY A 1 89 ? -5.962 -3.283 13.917 1.00 93.38 89 GLY A CA 1
ATOM 678 C C . GLY A 1 89 ? -5.547 -1.941 13.313 1.00 93.38 89 GLY A C 1
ATOM 679 O O . GLY A 1 89 ? -5.831 -0.893 13.881 1.00 93.38 89 GLY A O 1
ATOM 680 N N . SER A 1 90 ? -4.844 -1.951 12.178 1.00 93.19 90 SER A N 1
ATOM 681 C CA . SER A 1 90 ? -4.270 -0.736 11.569 1.00 93.19 90 SER A CA 1
ATOM 682 C C . SER A 1 90 ? -5.193 -0.028 10.565 1.00 93.19 90 SER A C 1
ATOM 684 O O . SER A 1 90 ? -4.758 0.916 9.915 1.00 93.19 90 SER A O 1
ATOM 686 N N . LEU A 1 91 ? -6.443 -0.483 10.415 1.00 96.69 91 LEU A N 1
ATOM 687 C CA . LEU A 1 91 ? -7.483 0.137 9.571 1.00 96.69 91 LEU A CA 1
ATOM 688 C C . LEU A 1 91 ? -8.780 0.379 10.363 1.00 96.69 91 LEU A C 1
ATOM 690 O O . LEU A 1 91 ? -9.879 0.215 9.840 1.00 96.69 91 LEU A O 1
ATOM 694 N N . GLY A 1 92 ? -8.655 0.707 11.649 1.00 96.94 92 GLY A N 1
ATOM 695 C CA . GLY A 1 92 ? -9.786 0.882 12.554 1.00 96.94 92 GLY A CA 1
ATOM 696 C C . GLY A 1 92 ? -9.857 -0.224 13.603 1.00 96.94 92 GLY A C 1
ATOM 697 O O . GLY A 1 92 ? -9.251 -0.070 14.664 1.00 96.94 92 GLY A O 1
ATOM 698 N N . PRO A 1 93 ? -10.594 -1.322 13.356 1.00 97.75 93 PRO A N 1
ATOM 699 C CA . PRO A 1 93 ? -10.929 -2.294 14.387 1.00 97.75 93 PRO A CA 1
ATOM 700 C C . PRO A 1 93 ? -9.781 -3.263 14.687 1.00 97.75 93 PRO A C 1
ATOM 702 O O . PRO A 1 93 ? -9.229 -3.905 13.797 1.00 97.75 93 PRO A O 1
ATOM 705 N N . SER A 1 94 ? -9.496 -3.453 15.973 1.00 96.19 94 SER A N 1
ATOM 706 C CA . SER A 1 94 ? -8.731 -4.576 16.511 1.00 96.19 94 SER A CA 1
ATOM 707 C C . SER A 1 94 ? -9.685 -5.535 17.215 1.00 96.19 94 SER A C 1
ATOM 709 O O . SER A 1 94 ? -10.089 -5.305 18.355 1.00 96.19 94 SER A O 1
ATOM 711 N N . ILE A 1 95 ? -10.057 -6.627 16.543 1.00 92.56 95 ILE A N 1
ATOM 712 C CA . ILE A 1 95 ? -11.026 -7.605 17.074 1.00 92.56 95 ILE A CA 1
ATOM 713 C C . ILE A 1 95 ? -10.495 -8.242 18.365 1.00 92.56 95 ILE A C 1
ATOM 715 O O . ILE A 1 95 ? -11.226 -8.353 19.347 1.00 92.56 95 ILE A O 1
ATOM 719 N N . ALA A 1 96 ? -9.195 -8.556 18.403 1.00 90.81 96 ALA A N 1
ATOM 720 C CA . ALA A 1 96 ? -8.537 -9.116 19.582 1.00 90.81 96 ALA A CA 1
ATOM 721 C C . ALA A 1 96 ? -8.608 -8.190 20.806 1.00 90.81 96 ALA A C 1
ATOM 723 O O . ALA A 1 96 ? -8.793 -8.661 21.925 1.00 90.81 96 ALA A O 1
ATOM 724 N N . GLN A 1 97 ? -8.466 -6.878 20.599 1.00 94.62 97 GLN A N 1
ATOM 725 C CA . GLN A 1 97 ? -8.487 -5.890 21.682 1.00 94.62 97 GLN A CA 1
ATOM 726 C C . GLN A 1 97 ? -9.887 -5.324 21.952 1.00 94.62 97 GLN A C 1
ATOM 728 O O . GLN A 1 97 ? -10.078 -4.636 22.953 1.00 94.62 97 GLN A O 1
ATOM 733 N N . LYS A 1 98 ? -10.867 -5.599 21.080 1.00 95.56 98 LYS A N 1
ATOM 734 C CA . LYS A 1 98 ? -12.210 -4.992 21.100 1.00 95.56 98 LYS A CA 1
ATOM 735 C C . LYS A 1 98 ? -12.155 -3.457 21.126 1.00 95.56 98 LYS A C 1
ATOM 737 O O . LYS A 1 98 ? -12.969 -2.789 21.764 1.00 95.56 98 LYS A O 1
ATOM 742 N N . THR A 1 99 ? -11.175 -2.889 20.429 1.00 97.75 99 THR A N 1
ATOM 743 C CA . THR A 1 99 ? -10.980 -1.441 20.271 1.00 97.75 99 THR A CA 1
ATOM 744 C C . THR A 1 99 ? -10.977 -1.056 18.801 1.00 97.75 99 THR A C 1
ATOM 746 O O . THR A 1 99 ? -10.643 -1.872 17.945 1.00 97.75 99 THR A O 1
ATOM 749 N N . ALA A 1 100 ? -11.330 0.188 18.501 1.00 98.38 100 ALA A N 1
ATOM 750 C CA . ALA A 1 100 ? -11.134 0.759 17.177 1.00 98.38 100 ALA A CA 1
ATOM 751 C C . ALA A 1 100 ? -10.493 2.143 17.297 1.00 98.38 100 ALA A C 1
ATOM 753 O O . ALA A 1 100 ? -10.850 2.908 18.192 1.00 98.38 100 ALA A O 1
ATOM 754 N N . VAL A 1 101 ? -9.550 2.461 16.413 1.00 98.56 101 VAL A N 1
ATOM 755 C CA . VAL A 1 101 ? -8.901 3.779 16.364 1.00 98.56 101 VAL A CA 1
ATOM 756 C C . VAL A 1 101 ? -9.294 4.468 15.067 1.00 98.56 101 VAL A C 1
ATOM 758 O O . VAL A 1 101 ? -9.059 3.918 13.998 1.00 98.56 101 VAL A O 1
ATOM 761 N N . PHE A 1 102 ? -9.888 5.657 15.157 1.00 98.62 102 PHE A N 1
ATOM 762 C CA . PHE A 1 102 ? -10.298 6.452 14.001 1.00 98.62 102 PHE A CA 1
ATOM 763 C C . PHE A 1 102 ? -9.382 7.655 13.804 1.00 98.62 102 PHE A C 1
ATOM 765 O O . PHE A 1 102 ? -9.322 8.556 14.644 1.00 98.62 102 PHE A O 1
ATOM 772 N N . HIS A 1 103 ? -8.719 7.688 12.658 1.00 98.38 103 HIS A N 1
ATOM 773 C CA . HIS A 1 103 ? -7.848 8.756 12.208 1.00 98.38 103 HIS A CA 1
ATOM 774 C C . HIS A 1 103 ? -8.667 9.816 11.470 1.00 98.38 103 HIS A C 1
ATOM 776 O O . HIS A 1 103 ? -9.413 9.511 10.536 1.00 98.38 103 HIS A O 1
ATOM 782 N N . ASN A 1 104 ? -8.543 11.078 11.887 1.00 97.50 104 ASN A N 1
ATOM 783 C CA . ASN A 1 104 ? -9.224 12.222 11.261 1.00 97.50 104 ASN A CA 1
ATOM 784 C C . ASN A 1 104 ? -10.743 12.001 11.095 1.00 97.50 104 ASN A C 1
ATOM 786 O O . ASN A 1 104 ? -11.336 12.349 10.076 1.00 97.50 104 ASN A O 1
ATOM 790 N N . GLY A 1 105 ? -11.374 11.372 12.091 1.00 96.69 105 GLY A N 1
ATOM 791 C CA . GLY A 1 105 ? -12.810 11.078 12.100 1.00 96.69 105 GLY A CA 1
ATOM 792 C C . GLY A 1 105 ? -13.203 9.689 11.584 1.00 96.69 105 GLY A C 1
ATOM 793 O O . GLY A 1 105 ? -14.302 9.252 11.917 1.00 96.69 105 GLY A O 1
ATOM 794 N N . GLY A 1 106 ? -12.318 8.972 10.877 1.00 97.88 106 GLY A N 1
ATOM 795 C CA . GLY A 1 106 ? -12.509 7.572 10.459 1.00 97.88 106 GLY A CA 1
ATOM 796 C C . GLY A 1 106 ? -13.355 7.354 9.197 1.00 97.88 106 GLY A C 1
ATOM 797 O O . GLY A 1 106 ? -13.628 6.208 8.840 1.00 97.88 106 GLY A O 1
ATOM 798 N N . ASP A 1 107 ? -13.776 8.430 8.525 1.00 97.62 107 ASP A N 1
ATOM 799 C CA . ASP A 1 107 ? -14.604 8.392 7.306 1.00 97.62 107 ASP A CA 1
ATOM 800 C C . ASP A 1 107 ? -13.786 8.351 6.005 1.00 97.62 107 ASP A C 1
ATOM 802 O O . ASP A 1 107 ? -14.318 8.046 4.937 1.00 97.62 107 ASP A O 1
ATOM 806 N N . ASN A 1 108 ? -12.484 8.636 6.079 1.00 97.44 108 ASN A N 1
ATOM 807 C CA . ASN A 1 108 ? -11.608 8.635 4.912 1.00 97.44 108 ASN A CA 1
ATOM 808 C C . ASN A 1 108 ? -11.463 7.221 4.336 1.00 97.44 108 ASN A C 1
ATOM 810 O O . ASN A 1 108 ? -11.157 6.271 5.056 1.00 97.44 108 ASN A O 1
ATOM 814 N N . VAL A 1 109 ? -11.660 7.101 3.023 1.00 97.75 109 VAL A N 1
ATOM 815 C CA . VAL A 1 109 ? -11.548 5.832 2.297 1.00 97.75 109 VAL A CA 1
ATOM 816 C C . VAL A 1 109 ? -10.090 5.545 1.948 1.00 97.75 109 VAL A C 1
ATOM 818 O O . VAL A 1 109 ? -9.369 6.424 1.476 1.00 97.75 109 VAL A O 1
ATOM 821 N N . VAL A 1 110 ? -9.681 4.292 2.128 1.00 97.81 110 VAL A N 1
ATOM 822 C CA . VAL A 1 110 ? -8.370 3.765 1.749 1.00 97.81 110 VAL A CA 1
ATOM 823 C C . VAL A 1 110 ? -8.544 2.547 0.850 1.00 97.81 110 VAL A C 1
ATOM 825 O O . VAL A 1 110 ? -9.341 1.654 1.146 1.00 97.81 110 VAL A O 1
ATOM 828 N N . GLY A 1 111 ? -7.777 2.496 -0.239 1.00 98.00 111 GLY A N 1
ATOM 829 C CA . GLY A 1 111 ? -7.619 1.280 -1.035 1.00 98.00 111 GLY A CA 1
ATOM 830 C C . GLY A 1 111 ? -6.679 0.305 -0.328 1.00 98.00 111 GLY A C 1
ATOM 831 O O . GLY A 1 111 ? -5.504 0.610 -0.158 1.00 98.00 111 GLY A O 1
ATOM 832 N N . THR A 1 112 ? -7.179 -0.859 0.084 1.00 98.31 112 THR A N 1
ATOM 833 C CA . THR A 1 112 ? -6.401 -1.943 0.707 1.00 98.31 112 THR A CA 1
ATOM 834 C C . THR A 1 112 ? -6.432 -3.182 -0.179 1.00 98.31 112 THR A C 1
ATOM 836 O O . THR A 1 112 ? -7.389 -3.389 -0.928 1.00 98.31 112 THR A O 1
ATOM 839 N N . SER A 1 113 ? -5.395 -4.017 -0.112 1.00 98.56 113 SER A N 1
ATOM 840 C CA . SER A 1 113 ? -5.287 -5.199 -0.972 1.00 98.56 113 SER A CA 1
ATOM 841 C C . SER A 1 113 ? -4.959 -6.455 -0.202 1.00 98.56 113 SER A C 1
ATOM 843 O O . SER A 1 113 ? -4.174 -6.430 0.745 1.00 98.56 113 SER A O 1
ATOM 845 N N . ARG A 1 114 ? -5.504 -7.573 -0.671 1.00 98.00 114 ARG A N 1
ATOM 846 C CA . ARG A 1 114 ? -5.087 -8.897 -0.230 1.00 98.00 114 ARG A CA 1
ATOM 847 C C . ARG A 1 114 ? -3.681 -9.191 -0.727 1.00 98.00 114 ARG A C 1
ATOM 849 O O . ARG A 1 114 ? -3.347 -8.881 -1.871 1.00 98.00 114 ARG A O 1
ATOM 856 N N . LEU A 1 115 ? -2.881 -9.874 0.086 1.00 96.31 115 LEU A N 1
ATOM 857 C CA . LEU A 1 115 ? -1.549 -10.344 -0.326 1.00 96.31 115 LEU A CA 1
ATOM 858 C C . LEU A 1 115 ? -1.608 -11.196 -1.604 1.00 96.31 115 LEU A C 1
ATOM 860 O O . LEU A 1 115 ? -0.758 -11.066 -2.486 1.00 96.31 115 LEU A O 1
ATOM 864 N N . SER A 1 116 ? -2.632 -12.046 -1.711 1.00 97.00 116 SER A N 1
ATOM 865 C CA . SER A 1 116 ? -2.860 -12.896 -2.887 1.00 97.00 116 SER A CA 1
ATOM 866 C C . SER A 1 116 ? -3.161 -12.090 -4.153 1.00 97.00 116 SER A C 1
ATOM 868 O O . SER A 1 11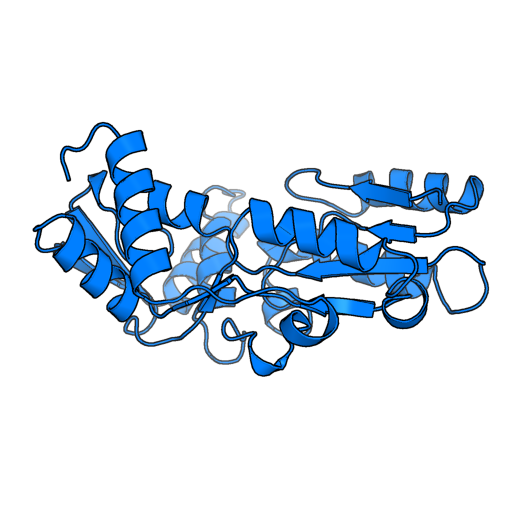6 ? -2.580 -12.375 -5.199 1.00 97.00 116 SER A O 1
ATOM 870 N N . ASP A 1 117 ? -3.982 -11.044 -4.060 1.00 98.31 117 ASP A N 1
ATOM 871 C CA . ASP A 1 117 ? -4.300 -10.183 -5.202 1.00 98.31 117 ASP A CA 1
ATOM 872 C C . ASP A 1 117 ? -3.087 -9.347 -5.630 1.00 98.31 117 ASP A C 1
ATOM 874 O O . ASP A 1 117 ? -2.840 -9.205 -6.826 1.00 98.31 117 ASP A O 1
ATOM 878 N N . THR A 1 118 ? -2.265 -8.880 -4.681 1.00 98.31 118 THR A N 1
ATOM 879 C CA . THR A 1 118 ? -0.985 -8.219 -4.990 1.00 98.31 118 THR A CA 1
ATOM 880 C C . THR A 1 118 ? -0.045 -9.151 -5.759 1.00 98.31 118 THR A C 1
ATOM 882 O O . THR A 1 118 ? 0.566 -8.739 -6.746 1.00 98.31 118 THR A O 1
ATOM 885 N N . ALA A 1 119 ? 0.052 -10.425 -5.364 1.00 97.88 119 ALA A N 1
ATOM 886 C CA . ALA A 1 119 ? 0.856 -11.410 -6.087 1.00 97.88 119 ALA A CA 1
ATOM 887 C C . ALA A 1 119 ? 0.309 -11.680 -7.502 1.00 97.88 119 ALA A C 1
ATOM 889 O O . ALA A 1 119 ? 1.084 -11.766 -8.457 1.00 97.88 119 ALA A O 1
ATOM 890 N N . ILE A 1 120 ? -1.019 -11.756 -7.656 1.00 98.44 120 ILE A N 1
ATOM 891 C CA . ILE A 1 120 ? -1.667 -11.870 -8.970 1.00 98.44 120 ILE A CA 1
ATOM 892 C C . ILE A 1 120 ? -1.355 -10.637 -9.821 1.00 98.44 120 ILE A C 1
ATOM 894 O O . ILE A 1 120 ? -1.000 -10.794 -10.985 1.00 98.44 120 ILE A O 1
ATOM 898 N N . ALA A 1 121 ? -1.425 -9.427 -9.264 1.00 98.50 121 ALA A N 1
ATOM 899 C CA . ALA A 1 121 ? -1.102 -8.200 -9.985 1.00 98.50 121 ALA A CA 1
ATOM 900 C C . ALA A 1 121 ? 0.347 -8.197 -10.490 1.00 98.50 121 ALA A C 1
ATOM 902 O O . ALA A 1 121 ? 0.577 -7.899 -11.659 1.00 98.50 121 ALA A O 1
ATOM 903 N N . VAL A 1 122 ? 1.315 -8.613 -9.662 1.00 98.38 122 VAL A N 1
ATOM 904 C CA . VAL A 1 122 ? 2.715 -8.787 -10.094 1.00 98.38 122 VAL A CA 1
ATOM 905 C C . VAL A 1 122 ? 2.808 -9.781 -11.256 1.00 98.38 122 VAL A C 1
ATOM 907 O O . VAL A 1 122 ? 3.442 -9.484 -12.267 1.00 98.38 122 VAL A O 1
ATOM 910 N N . ALA A 1 123 ? 2.142 -10.935 -11.156 1.00 97.94 123 ALA A N 1
ATOM 911 C CA . ALA A 1 123 ? 2.134 -11.928 -12.229 1.00 97.94 123 ALA A CA 1
ATOM 912 C C . ALA A 1 123 ? 1.488 -11.394 -13.520 1.00 97.94 123 ALA A C 1
ATOM 914 O O . ALA A 1 123 ? 2.001 -11.655 -14.603 1.00 97.94 123 ALA A O 1
ATOM 915 N N . ARG A 1 124 ? 0.402 -10.615 -13.417 1.00 98.00 124 ARG A N 1
ATOM 916 C CA . ARG A 1 124 ? -0.289 -9.992 -14.558 1.00 98.00 124 ARG A CA 1
ATOM 917 C C . ARG A 1 124 ? 0.559 -8.923 -15.228 1.00 98.00 124 ARG A C 1
ATOM 919 O O . ARG A 1 124 ? 0.638 -8.919 -16.446 1.00 98.00 124 ARG A O 1
ATOM 926 N N . VAL A 1 125 ? 1.241 -8.074 -14.461 1.00 97.75 125 VAL A N 1
ATOM 927 C CA . VAL A 1 125 ? 2.187 -7.070 -14.985 1.00 97.75 125 VAL A CA 1
ATOM 928 C C . VAL A 1 125 ? 3.332 -7.727 -15.764 1.00 97.75 125 VAL A C 1
ATOM 930 O O . VAL A 1 125 ? 3.831 -7.170 -16.741 1.00 97.75 125 VAL A O 1
ATOM 933 N N . LEU A 1 126 ? 3.734 -8.927 -15.344 1.00 97.31 126 LEU A N 1
ATOM 934 C CA . LEU A 1 126 ? 4.731 -9.749 -16.022 1.00 97.31 126 LEU A CA 1
ATOM 935 C C . LEU A 1 126 ? 4.138 -10.668 -17.095 1.00 97.31 126 LEU A C 1
ATOM 937 O O . LEU A 1 126 ? 4.892 -11.412 -17.707 1.00 97.31 126 LEU A O 1
ATOM 941 N N . ASP A 1 127 ? 2.830 -10.666 -17.339 1.00 96.44 127 ASP A N 1
ATOM 942 C CA . ASP A 1 127 ? 2.233 -11.478 -18.395 1.00 96.44 127 ASP A CA 1
ATOM 943 C C . ASP A 1 127 ? 2.468 -10.835 -19.767 1.00 96.44 127 ASP A C 1
ATOM 945 O O . ASP A 1 127 ? 2.502 -9.612 -19.898 1.00 96.44 127 ASP A O 1
ATOM 949 N N . ARG A 1 128 ? 2.594 -11.652 -20.822 1.00 94.88 128 ARG A N 1
ATOM 950 C CA . ARG A 1 128 ? 2.805 -11.153 -22.192 1.00 94.88 128 ARG A CA 1
ATOM 951 C C . ARG A 1 128 ? 1.718 -10.171 -22.632 1.00 94.88 128 ARG A C 1
ATOM 953 O O . ARG A 1 128 ? 2.041 -9.246 -23.367 1.00 94.88 128 ARG A O 1
ATOM 960 N N . ALA A 1 129 ? 0.475 -10.362 -22.190 1.00 95.69 129 ALA A N 1
ATOM 961 C CA . ALA A 1 129 ? -0.649 -9.502 -22.547 1.00 95.69 129 ALA A CA 1
ATOM 962 C C . ALA A 1 129 ? -0.509 -8.066 -22.015 1.00 95.69 129 ALA A C 1
ATOM 964 O O . ALA A 1 129 ? -0.999 -7.142 -22.655 1.00 95.69 129 ALA A O 1
ATOM 965 N N . HIS A 1 130 ? 0.181 -7.877 -20.885 1.00 96.62 130 HIS A N 1
ATOM 966 C CA . HIS A 1 130 ? 0.330 -6.571 -20.232 1.00 96.62 130 HIS A CA 1
ATOM 967 C C . HIS A 1 130 ? 1.775 -6.065 -20.228 1.00 96.62 130 HIS A C 1
ATOM 969 O O . HIS A 1 130 ? 2.051 -4.959 -19.762 1.00 96.62 130 HIS A O 1
ATOM 975 N N . PHE A 1 131 ? 2.723 -6.863 -20.726 1.00 94.50 131 PHE A N 1
ATOM 976 C CA . PHE A 1 131 ? 4.143 -6.561 -20.613 1.00 94.50 131 PHE A CA 1
ATOM 977 C C . PHE A 1 131 ? 4.492 -5.215 -21.254 1.00 94.50 131 PHE A C 1
ATOM 979 O O . PHE A 1 131 ? 5.167 -4.404 -20.633 1.00 94.50 131 PHE A O 1
ATOM 986 N N . GLU A 1 132 ? 4.015 -4.933 -22.465 1.00 94.12 132 GLU A N 1
ATOM 987 C CA . GLU A 1 132 ? 4.343 -3.675 -23.147 1.00 94.12 132 GLU A CA 1
ATOM 988 C C . GLU A 1 132 ? 3.683 -2.461 -22.480 1.00 94.12 132 GLU A C 1
ATOM 990 O O . GLU A 1 132 ? 4.362 -1.479 -22.189 1.00 94.12 132 GLU A O 1
ATOM 995 N N . GLU A 1 133 ? 2.389 -2.536 -22.165 1.00 95.56 133 GLU A N 1
ATOM 996 C CA . GLU A 1 133 ? 1.644 -1.398 -21.606 1.00 95.56 133 GLU A CA 1
ATOM 997 C C . GLU A 1 133 ? 2.026 -1.047 -20.161 1.00 95.56 133 GLU A C 1
ATOM 999 O O . GLU A 1 133 ? 1.813 0.080 -19.723 1.00 95.56 133 GLU A O 1
ATOM 1004 N N . THR A 1 134 ? 2.600 -1.993 -19.414 1.00 96.38 134 THR A N 1
ATOM 1005 C CA . THR A 1 134 ? 3.046 -1.763 -18.030 1.00 96.38 134 THR A CA 1
ATOM 1006 C C . THR A 1 134 ? 4.495 -1.283 -17.941 1.00 96.38 134 THR A C 1
ATOM 1008 O O . THR A 1 134 ? 4.982 -0.988 -16.847 1.00 96.38 134 THR A O 1
ATOM 1011 N N . ALA A 1 135 ? 5.213 -1.201 -19.063 1.00 95.00 135 ALA A N 1
ATOM 1012 C CA . ALA A 1 135 ? 6.605 -0.776 -19.083 1.00 95.00 135 ALA A CA 1
ATOM 1013 C C . ALA A 1 135 ? 6.780 0.653 -18.539 1.00 95.00 135 ALA A C 1
ATOM 1015 O O . ALA A 1 135 ? 6.061 1.576 -18.914 1.00 95.00 135 ALA A O 1
ATOM 1016 N N . ASN A 1 136 ? 7.768 0.825 -17.662 1.00 94.94 136 ASN A N 1
ATOM 1017 C CA . ASN A 1 136 ? 8.156 2.082 -17.010 1.00 94.94 136 ASN A CA 1
ATOM 1018 C C . ASN A 1 136 ? 6.984 2.816 -16.347 1.00 94.94 136 ASN A C 1
ATOM 1020 O O . ASN A 1 136 ? 6.928 4.045 -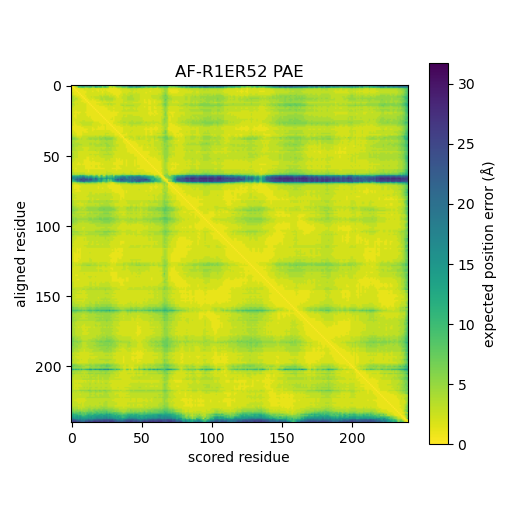16.350 1.00 94.94 136 ASN A O 1
ATOM 1024 N N . THR A 1 137 ? 6.037 2.047 -15.806 1.00 95.12 137 THR A N 1
ATOM 1025 C CA . THR A 1 137 ? 4.759 2.563 -15.323 1.00 95.12 137 THR A CA 1
ATOM 1026 C C . THR A 1 137 ? 4.490 2.096 -13.891 1.00 95.12 137 THR A C 1
ATOM 1028 O O . THR A 1 137 ? 4.634 0.905 -13.594 1.00 95.12 137 THR A O 1
ATOM 1031 N N . PRO A 1 138 ? 4.075 3.000 -12.986 1.00 96.88 138 PRO A N 1
ATOM 1032 C CA . PRO A 1 138 ? 3.523 2.610 -11.699 1.00 96.88 138 PRO A CA 1
ATOM 1033 C C . PRO A 1 138 ? 2.099 2.080 -11.842 1.00 96.88 138 PRO A C 1
ATOM 1035 O O . PRO A 1 138 ? 1.220 2.725 -12.414 1.00 96.88 138 PRO A O 1
ATOM 1038 N N . ILE A 1 139 ? 1.871 0.903 -11.278 1.00 98.12 139 ILE A N 1
ATOM 1039 C CA . ILE A 1 139 ? 0.616 0.167 -11.354 1.00 98.12 139 ILE A CA 1
ATOM 1040 C C . ILE A 1 139 ? -0.041 0.212 -9.982 1.00 98.12 139 ILE A C 1
ATOM 1042 O O . ILE A 1 139 ? 0.460 -0.377 -9.026 1.00 98.12 139 ILE A O 1
ATOM 1046 N N . TYR A 1 140 ? -1.164 0.914 -9.881 1.00 98.19 140 TYR A N 1
ATOM 1047 C CA . TYR A 1 140 ? -1.954 0.985 -8.655 1.00 98.19 140 TYR A CA 1
ATOM 1048 C C . TYR A 1 140 ? -3.075 -0.051 -8.698 1.00 98.19 140 TYR A C 1
ATOM 1050 O O . TYR A 1 140 ? -3.695 -0.263 -9.739 1.00 98.19 140 TYR A O 1
ATOM 1058 N N . MET A 1 141 ? -3.348 -0.700 -7.573 1.00 98.25 141 MET A N 1
ATOM 1059 C CA . MET A 1 141 ? -4.428 -1.674 -7.429 1.00 98.25 141 MET A CA 1
ATOM 1060 C C . MET A 1 141 ? -5.047 -1.604 -6.032 1.00 98.25 141 MET A C 1
ATOM 1062 O O . MET A 1 141 ? -4.468 -1.029 -5.110 1.00 98.25 141 MET A O 1
ATOM 1066 N N . TYR A 1 142 ? -6.218 -2.211 -5.876 1.00 98.56 142 TYR A N 1
ATOM 1067 C CA . TYR A 1 142 ? -6.849 -2.421 -4.574 1.00 98.56 142 TYR A CA 1
ATOM 1068 C C . TYR A 1 142 ? -7.756 -3.655 -4.620 1.00 98.56 142 TYR A C 1
ATOM 1070 O O . TYR A 1 142 ? -8.344 -3.942 -5.659 1.00 98.56 142 TYR A O 1
ATOM 1078 N N . SER A 1 143 ? -7.906 -4.375 -3.512 1.00 98.56 143 SER A N 1
ATOM 1079 C CA . SER A 1 143 ? -8.925 -5.432 -3.384 1.00 98.56 143 SER A CA 1
ATOM 1080 C C . SER A 1 143 ? -10.219 -4.872 -2.804 1.00 98.56 143 SER A C 1
ATOM 1082 O O . SER A 1 143 ? -11.302 -5.233 -3.247 1.00 98.56 143 SER A O 1
ATOM 1084 N N . ALA A 1 144 ? -10.124 -3.964 -1.835 1.00 98.31 144 ALA A N 1
ATOM 1085 C CA . ALA A 1 144 ? -11.264 -3.329 -1.187 1.00 98.31 144 ALA A CA 1
ATOM 1086 C C . ALA A 1 144 ? -10.995 -1.837 -0.971 1.00 98.31 144 ALA A C 1
ATOM 1088 O O . ALA A 1 144 ? -9.849 -1.411 -0.828 1.00 98.31 144 ALA A O 1
ATOM 1089 N N . ALA A 1 145 ? -12.061 -1.044 -0.948 1.00 97.50 145 ALA A N 1
ATOM 1090 C CA . ALA A 1 145 ? -12.007 0.365 -0.589 1.00 97.50 145 ALA A CA 1
ATOM 1091 C C . ALA A 1 145 ? -12.860 0.565 0.659 1.00 97.50 145 ALA A C 1
ATOM 1093 O O . ALA A 1 145 ? -14.074 0.372 0.615 1.00 97.50 145 ALA A O 1
ATOM 1094 N N . ILE A 1 146 ? -12.214 0.896 1.772 1.00 98.00 146 ILE A N 1
ATOM 1095 C CA . ILE A 1 146 ? -12.847 0.899 3.092 1.00 98.00 146 ILE A CA 1
ATOM 1096 C C . ILE A 1 146 ? -12.528 2.178 3.854 1.00 98.00 146 ILE A C 1
ATOM 1098 O O . ILE A 1 146 ? -11.449 2.744 3.700 1.00 98.00 146 ILE A O 1
ATOM 1102 N N . SER A 1 147 ? -13.460 2.615 4.696 1.00 98.50 147 SER A N 1
ATOM 1103 C CA . SER A 1 147 ? -13.169 3.542 5.789 1.00 98.50 147 SER A CA 1
ATOM 1104 C C . SER A 1 147 ? -13.036 2.767 7.099 1.00 98.50 147 SER A C 1
ATOM 1106 O O . SER A 1 147 ? -13.539 1.646 7.222 1.00 98.50 147 SER A O 1
ATOM 1108 N N . GLU A 1 148 ? -12.385 3.362 8.096 1.00 98.62 148 GLU A N 1
ATOM 1109 C CA . GLU A 1 148 ? -12.206 2.730 9.409 1.00 98.62 148 GLU A CA 1
ATOM 1110 C C . GLU A 1 148 ? -13.549 2.500 10.106 1.00 98.62 148 GLU A C 1
ATOM 1112 O O . GLU A 1 148 ? -13.754 1.464 10.744 1.00 98.62 148 GLU A O 1
ATOM 1117 N N . ARG A 1 149 ? -14.499 3.428 9.930 1.00 98.62 149 ARG A N 1
ATOM 1118 C CA . ARG A 1 149 ? -15.878 3.275 10.411 1.00 98.62 149 ARG A CA 1
ATOM 1119 C C . ARG A 1 149 ? -16.593 2.110 9.753 1.00 98.62 149 ARG A C 1
ATOM 1121 O O . ARG A 1 149 ? -17.175 1.293 10.461 1.00 98.62 149 ARG A O 1
ATOM 1128 N N . TYR A 1 150 ? -16.533 2.027 8.425 1.00 98.69 150 TYR A N 1
ATOM 1129 C CA . TYR A 1 150 ? -17.198 0.957 7.691 1.00 98.69 150 TYR A CA 1
ATOM 1130 C C . TYR A 1 150 ? -16.604 -0.403 8.061 1.00 98.69 150 TYR A C 1
ATOM 1132 O O . TYR A 1 150 ? -17.342 -1.310 8.433 1.00 98.69 150 TYR A O 1
ATOM 1140 N N . LEU A 1 151 ? -15.272 -0.529 8.091 1.00 98.62 151 LEU A N 1
ATOM 1141 C CA . LEU A 1 151 ? -14.635 -1.781 8.497 1.00 98.62 151 LEU A CA 1
ATOM 1142 C C . LEU A 1 151 ? -14.981 -2.162 9.945 1.00 98.62 151 LEU A C 1
ATOM 1144 O O . LEU A 1 151 ? -15.219 -3.333 10.229 1.00 98.62 151 LEU A O 1
ATOM 1148 N N . THR A 1 152 ? -15.047 -1.186 10.855 1.00 98.62 152 THR A N 1
ATOM 1149 C CA . THR A 1 152 ? -15.443 -1.422 12.255 1.00 98.62 152 THR A CA 1
ATOM 1150 C C . THR A 1 152 ? -16.894 -1.876 12.370 1.00 98.62 152 THR A C 1
ATOM 1152 O O . THR A 1 152 ? -17.181 -2.764 13.170 1.00 98.62 152 THR A O 1
ATOM 1155 N N . GLN A 1 153 ? -17.801 -1.324 11.559 1.00 98.56 153 GLN A N 1
ATOM 1156 C CA . GLN A 1 153 ? -19.186 -1.786 11.491 1.00 98.56 153 GLN A CA 1
ATOM 1157 C C . GLN A 1 153 ? -19.248 -3.255 11.053 1.00 98.56 153 GLN A C 1
ATOM 1159 O O . GLN A 1 153 ? -19.821 -4.074 11.767 1.00 98.56 153 GLN A O 1
ATOM 1164 N N . LEU A 1 154 ? -18.601 -3.610 9.937 1.00 98.50 154 LEU A N 1
ATOM 1165 C CA . LEU A 1 154 ? -18.578 -4.992 9.446 1.00 98.50 154 LEU A CA 1
ATOM 1166 C C . LEU A 1 154 ? -17.951 -5.949 10.468 1.00 98.50 154 LEU A C 1
ATOM 1168 O O . LEU A 1 154 ? -18.456 -7.047 10.691 1.00 98.50 154 LEU A O 1
ATOM 1172 N N . ALA A 1 155 ? -16.870 -5.526 11.126 1.00 97.75 155 ALA A N 1
ATOM 1173 C CA . ALA A 1 155 ? -16.225 -6.319 12.163 1.00 97.75 155 ALA A CA 1
ATOM 1174 C C . ALA A 1 155 ? -17.126 -6.525 13.387 1.00 97.75 155 ALA A C 1
ATOM 1176 O O . ALA A 1 155 ? -17.119 -7.612 13.961 1.00 97.75 155 ALA A O 1
ATOM 1177 N N . SER A 1 156 ? -17.914 -5.515 13.767 1.00 97.06 156 SER A N 1
ATOM 1178 C CA . SER A 1 156 ? -18.890 -5.601 14.860 1.00 97.06 156 SER A CA 1
ATOM 1179 C C . SER A 1 156 ? -19.987 -6.612 14.538 1.00 97.06 156 SER A C 1
ATOM 1181 O O . SER A 1 156 ? -20.284 -7.482 15.355 1.00 97.06 156 SER A O 1
ATOM 1183 N N . GLU A 1 157 ? -20.522 -6.562 13.314 1.00 97.06 157 GLU A N 1
ATOM 1184 C CA . GLU A 1 157 ? -21.536 -7.503 12.829 1.00 97.06 157 GLU A CA 1
ATOM 1185 C C . GLU A 1 157 ? -21.025 -8.951 12.823 1.00 97.06 157 GLU A C 1
ATOM 1187 O O . GLU A 1 157 ? -21.725 -9.851 13.280 1.00 97.06 157 GLU A O 1
ATOM 1192 N N . VAL A 1 158 ? -19.797 -9.178 12.341 1.00 96.31 158 VAL A N 1
ATOM 1193 C CA . VAL A 1 158 ? -19.205 -10.524 12.251 1.00 96.31 158 VAL A CA 1
ATOM 1194 C C . VAL A 1 158 ? -18.826 -11.077 13.623 1.00 96.31 158 VAL A C 1
ATOM 1196 O O . VAL A 1 158 ? -19.077 -12.244 13.903 1.00 96.31 158 VAL A O 1
ATOM 1199 N N . ALA A 1 159 ? -18.202 -10.268 14.479 1.00 91.94 159 ALA A N 1
ATOM 1200 C CA . ALA A 1 159 ? -17.703 -10.733 15.772 1.00 91.94 159 ALA A CA 1
ATOM 1201 C C . ALA A 1 159 ? -18.757 -10.675 16.891 1.00 91.94 159 ALA A C 1
ATOM 1203 O O . ALA A 1 159 ? -18.525 -11.225 17.968 1.00 91.94 159 ALA A O 1
ATOM 1204 N N . GLY A 1 160 ? -19.890 -9.998 16.674 1.00 93.38 160 GLY A N 1
ATOM 1205 C CA . GLY A 1 160 ? -20.914 -9.790 17.698 1.00 93.38 160 GLY A CA 1
ATOM 1206 C C . GLY A 1 160 ? -20.402 -8.985 18.897 1.00 93.38 160 GLY A C 1
ATOM 1207 O O . GLY A 1 160 ? -20.808 -9.243 20.031 1.00 93.38 160 GLY A O 1
ATOM 1208 N N . VAL A 1 161 ? -19.470 -8.050 18.671 1.00 91.19 161 VAL A N 1
ATOM 1209 C CA . VAL A 1 161 ? -18.865 -7.220 19.724 1.00 91.19 161 VAL A CA 1
ATOM 1210 C C . VAL A 1 161 ? -18.944 -5.744 19.378 1.00 91.19 161 VAL A C 1
ATOM 1212 O O . VAL A 1 161 ? -18.666 -5.340 18.254 1.00 91.19 161 VAL A O 1
ATOM 1215 N N . GLU A 1 162 ? -19.221 -4.921 20.383 1.00 94.62 162 GLU A N 1
ATOM 1216 C CA . GLU A 1 162 ? -19.024 -3.481 20.272 1.00 94.62 162 GLU A CA 1
ATOM 1217 C C . GLU A 1 162 ? -17.554 -3.122 20.512 1.00 94.62 162 GLU A C 1
ATOM 1219 O O . GLU A 1 162 ? -16.895 -3.658 21.409 1.00 94.62 162 GLU A O 1
ATOM 1224 N N . PHE A 1 163 ? -17.041 -2.187 19.714 1.00 97.75 163 PHE A N 1
ATOM 1225 C CA . PHE A 1 163 ? -15.672 -1.701 19.828 1.00 97.75 163 PHE A CA 1
ATOM 1226 C C . PHE A 1 163 ? -15.610 -0.442 20.686 1.00 97.75 163 PHE A C 1
ATOM 1228 O O . PHE A 1 163 ? -16.350 0.517 20.468 1.00 97.75 163 PHE A O 1
ATOM 1235 N N . LYS A 1 164 ? -14.649 -0.389 21.611 1.00 98.31 164 LYS A N 1
ATOM 1236 C CA . LYS A 1 164 ? -14.281 0.868 22.265 1.00 98.31 164 LYS A CA 1
ATOM 1237 C C . LYS A 1 164 ? -13.521 1.747 21.269 1.00 98.31 164 LYS A C 1
ATOM 1239 O O . LYS A 1 164 ? -12.367 1.459 20.950 1.00 98.31 164 LYS A O 1
ATOM 1244 N N . VAL A 1 165 ? -14.165 2.813 20.803 1.00 98.50 165 VAL A N 1
ATOM 1245 C CA . VAL A 1 165 ? -13.600 3.737 19.811 1.00 98.50 165 VAL A CA 1
ATOM 1246 C C . VAL A 1 165 ? -12.736 4.810 20.479 1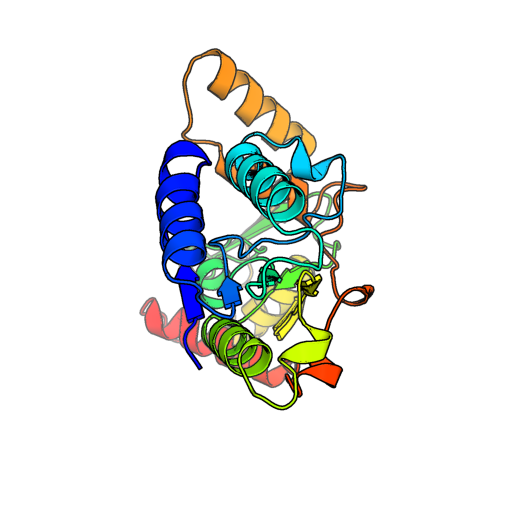.00 98.50 165 VAL A C 1
ATOM 1248 O O . VAL A 1 165 ? -13.142 5.416 21.473 1.00 98.50 165 VAL A O 1
ATOM 1251 N N . SER A 1 166 ? -11.562 5.081 19.912 1.00 98.38 166 SER A N 1
ATOM 1252 C CA . SER A 1 166 ? -10.775 6.291 20.158 1.00 98.38 166 SER A CA 1
ATOM 1253 C C . SER A 1 166 ? -10.547 7.060 18.860 1.00 98.38 166 SER A C 1
ATOM 1255 O O . SER A 1 166 ? -10.632 6.509 17.764 1.00 98.38 166 SER A O 1
ATOM 1257 N N . HIS A 1 167 ? -10.255 8.350 18.991 1.00 98.50 167 HIS A N 1
ATOM 1258 C CA . HIS A 1 167 ? -9.996 9.241 17.867 1.00 98.50 167 HIS A CA 1
ATOM 1259 C C . HIS A 1 167 ? -8.594 9.818 17.978 1.00 98.50 167 HIS A C 1
ATOM 1261 O O . HIS A 1 167 ? -8.162 10.180 19.072 1.00 98.50 167 HIS A O 1
ATOM 1267 N N . VAL A 1 168 ? -7.911 9.912 16.844 1.00 98.06 168 VAL A N 1
ATOM 1268 C CA . VAL A 1 168 ? -6.577 10.502 16.734 1.00 98.06 168 VAL A CA 1
ATOM 1269 C C . VAL A 1 168 ? -6.502 11.382 15.491 1.00 98.06 168 VAL A C 1
ATOM 1271 O O . VAL A 1 168 ? -7.206 11.151 14.504 1.00 98.06 168 VAL A O 1
ATOM 1274 N N . ASP A 1 169 ? -5.644 12.391 15.549 1.00 98.19 169 ASP A N 1
ATOM 1275 C CA . ASP A 1 169 ? -5.319 13.247 14.415 1.00 98.19 169 ASP A CA 1
ATOM 1276 C C . ASP A 1 169 ? -3.989 12.788 13.800 1.00 98.19 169 ASP A C 1
ATOM 1278 O O . ASP A 1 169 ? -3.017 12.525 14.513 1.00 98.19 169 ASP A O 1
ATOM 1282 N N . THR A 1 170 ? -3.934 12.627 12.478 1.00 97.88 170 THR A N 1
ATOM 1283 C CA . THR A 1 170 ? -2.714 12.120 11.831 1.00 97.88 170 THR A CA 1
ATOM 1284 C C . THR A 1 170 ? -1.564 13.123 11.859 1.00 97.88 170 THR A C 1
ATOM 1286 O O . THR A 1 170 ? -0.401 12.710 11.860 1.00 97.88 170 THR A O 1
ATOM 1289 N N . GLU A 1 171 ? -1.851 14.426 11.906 1.00 97.75 171 GLU A N 1
ATOM 1290 C CA . GLU A 1 171 ? -0.832 15.465 12.045 1.00 97.75 171 GLU A CA 1
ATOM 1291 C C . GLU A 1 171 ? -0.214 15.413 13.444 1.00 97.75 171 GLU A C 1
ATOM 1293 O O . GLU A 1 171 ? 1.003 15.544 13.575 1.00 97.75 171 GLU A O 1
ATOM 1298 N N . ASP A 1 172 ? -1.011 15.138 14.481 1.00 98.31 172 ASP A N 1
ATOM 1299 C CA . ASP A 1 172 ? -0.514 14.914 15.844 1.00 98.31 172 ASP A CA 1
ATOM 1300 C C . ASP A 1 172 ? 0.428 13.703 15.902 1.00 98.31 172 ASP A C 1
ATOM 1302 O O . ASP A 1 172 ? 1.537 13.809 16.434 1.00 98.31 172 ASP A O 1
ATOM 1306 N N . LEU A 1 173 ? 0.028 12.580 15.292 1.00 98.12 173 LEU A N 1
ATOM 1307 C CA . LEU A 1 173 ? 0.874 11.386 15.182 1.00 98.12 173 LEU A CA 1
ATOM 1308 C C . LEU A 1 173 ? 2.171 11.686 14.412 1.00 98.12 173 LEU A C 1
ATOM 1310 O O . LEU A 1 173 ? 3.252 11.260 14.813 1.00 98.12 173 LEU A O 1
ATOM 1314 N N . THR A 1 174 ? 2.087 12.458 13.328 1.00 98.00 174 THR A N 1
ATOM 1315 C CA . THR A 1 174 ? 3.258 12.870 12.540 1.00 98.00 174 THR A CA 1
ATOM 1316 C C . THR A 1 174 ? 4.216 13.712 13.384 1.00 98.00 174 THR A C 1
ATOM 1318 O O . THR A 1 174 ? 5.403 13.400 13.430 1.00 98.00 174 THR A O 1
ATOM 1321 N N . ARG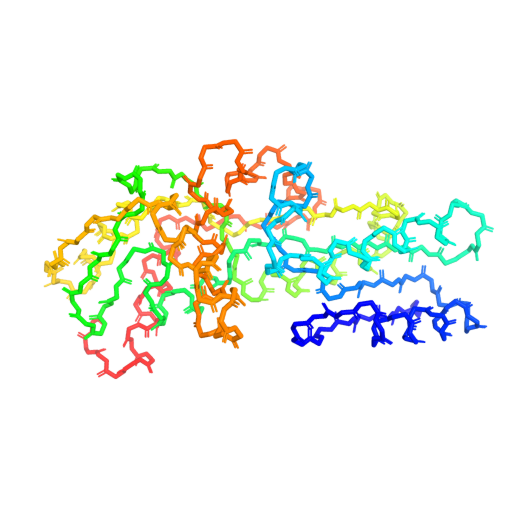 A 1 175 ? 3.714 14.707 14.133 1.00 98.31 175 ARG A N 1
ATOM 1322 C CA . ARG A 1 175 ? 4.544 15.525 15.038 1.00 98.31 175 ARG A CA 1
ATOM 1323 C C . ARG A 1 175 ? 5.199 14.691 16.137 1.00 98.31 175 ARG A C 1
ATOM 1325 O O . ARG A 1 175 ? 6.344 14.948 16.501 1.00 98.31 175 ARG A O 1
ATOM 1332 N N . GLU A 1 176 ? 4.490 13.702 16.676 1.00 98.06 176 GLU A N 1
ATOM 1333 C CA . GLU A 1 176 ? 5.052 12.788 17.672 1.00 98.06 176 GLU A CA 1
ATOM 1334 C C . GLU A 1 176 ? 6.192 11.942 17.089 1.00 98.06 176 GLU A C 1
ATOM 1336 O O . GLU A 1 176 ? 7.227 11.767 17.739 1.00 98.06 176 GLU A O 1
ATOM 1341 N N . ALA A 1 177 ? 6.018 11.436 15.866 1.00 98.19 177 ALA A N 1
ATOM 1342 C CA . ALA A 1 177 ? 7.051 10.686 15.163 1.00 98.19 177 ALA A CA 1
ATOM 1343 C C . ALA A 1 177 ? 8.265 11.566 14.827 1.00 98.19 177 ALA A C 1
ATOM 1345 O O . ALA A 1 177 ? 9.394 11.147 15.083 1.00 98.19 177 ALA A O 1
ATOM 1346 N N . ASP A 1 178 ? 8.047 12.801 14.363 1.00 98.12 178 ASP A N 1
ATOM 1347 C CA . ASP A 1 178 ? 9.114 13.766 14.074 1.00 98.12 178 ASP A CA 1
ATOM 1348 C C . ASP A 1 178 ? 9.950 14.064 15.332 1.00 98.12 178 ASP A C 1
ATOM 1350 O O . ASP A 1 178 ? 11.175 13.942 15.313 1.00 98.12 178 ASP A O 1
ATOM 1354 N N . ALA A 1 179 ? 9.296 14.348 16.464 1.00 98.12 179 ALA A N 1
ATOM 1355 C CA . ALA A 1 179 ? 9.974 14.609 17.738 1.00 98.12 179 ALA A CA 1
ATOM 1356 C C . ALA A 1 179 ? 10.754 13.392 18.277 1.00 98.12 179 ALA A C 1
ATOM 1358 O O . ALA A 1 179 ? 11.725 13.549 19.026 1.00 98.12 179 ALA A O 1
ATOM 1359 N N . GLY A 1 180 ? 10.318 12.174 17.938 1.00 97.69 180 GLY A N 1
ATOM 1360 C CA . GLY A 1 180 ? 11.057 10.940 18.206 1.00 97.69 180 GLY A CA 1
ATOM 1361 C C . GLY A 1 180 ? 12.296 10.819 17.321 1.00 97.69 180 GLY A C 1
ATOM 1362 O O . GLY A 1 180 ? 13.398 10.597 17.829 1.00 97.69 180 GLY A O 1
ATOM 1363 N N . LEU A 1 181 ? 12.140 11.052 16.016 1.00 96.50 181 LEU A N 1
ATOM 1364 C CA . LEU A 1 181 ? 13.230 10.986 15.043 1.00 96.50 181 LEU A CA 1
ATOM 1365 C C . LEU A 1 181 ? 14.355 11.976 15.336 1.00 96.50 181 LEU A C 1
ATOM 1367 O O . LEU A 1 181 ? 15.523 11.606 15.225 1.00 96.50 181 LEU A O 1
ATOM 1371 N N . GLU A 1 182 ? 14.032 13.193 15.775 1.00 96.88 182 GLU A N 1
ATOM 1372 C CA . GLU A 1 182 ? 15.028 14.185 16.213 1.00 96.88 182 GLU A CA 1
ATOM 1373 C C . GLU A 1 182 ? 15.931 13.665 17.345 1.00 96.88 182 GLU A C 1
ATOM 1375 O O . GLU A 1 182 ? 17.066 14.115 17.502 1.00 96.88 182 GLU A O 1
ATOM 1380 N N . LYS A 1 183 ? 15.451 12.684 18.117 1.00 97.19 183 LYS A N 1
ATOM 1381 C CA . LYS A 1 183 ? 16.171 12.027 19.218 1.00 97.19 183 LYS A CA 1
ATOM 1382 C C . LYS A 1 183 ? 16.725 10.650 18.835 1.00 97.19 183 LYS A C 1
ATOM 1384 O O . LYS A 1 183 ? 17.252 9.951 19.697 1.00 97.19 183 LYS A O 1
ATOM 1389 N N . GLY A 1 184 ? 16.603 10.250 17.569 1.00 96.25 184 GLY A N 1
ATOM 1390 C CA . GLY A 1 184 ? 17.013 8.936 17.069 1.00 96.25 184 GLY A CA 1
ATOM 1391 C C . GLY A 1 184 ? 16.040 7.7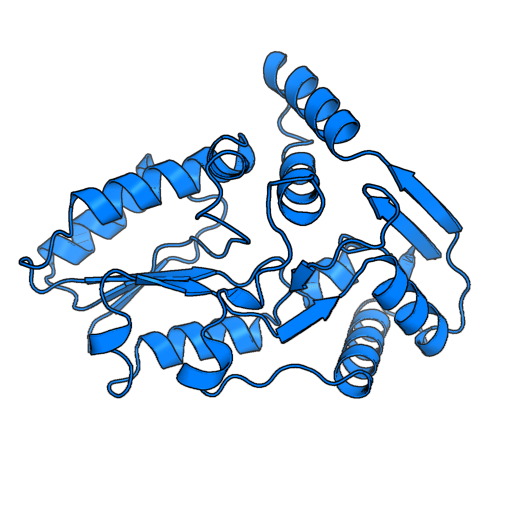91 17.382 1.00 96.25 184 GLY A C 1
ATOM 1392 O O . GLY A 1 184 ? 16.392 6.632 17.170 1.00 96.25 184 GLY A O 1
ATOM 1393 N N . ASP A 1 185 ? 14.831 8.080 17.873 1.00 96.19 185 ASP A N 1
ATOM 1394 C CA . ASP A 1 185 ? 13.795 7.075 18.122 1.00 96.19 185 ASP A CA 1
ATOM 1395 C C . ASP A 1 185 ? 12.975 6.809 16.852 1.00 96.19 185 ASP A C 1
ATOM 1397 O O . ASP A 1 185 ? 12.199 7.645 16.393 1.00 96.19 185 ASP A O 1
ATOM 1401 N N . VAL A 1 186 ? 13.132 5.607 16.299 1.00 94.25 186 VAL A N 1
ATOM 1402 C CA . VAL A 1 186 ? 12.437 5.146 15.087 1.00 94.25 186 VAL A CA 1
ATOM 1403 C C . VAL A 1 186 ? 11.204 4.284 15.386 1.00 94.25 186 VAL A C 1
ATOM 1405 O O . VAL A 1 186 ? 10.578 3.763 14.462 1.00 94.25 186 VAL A O 1
ATOM 1408 N N . SER A 1 187 ? 10.821 4.116 16.656 1.00 95.56 187 SER A N 1
ATOM 1409 C CA . SER A 1 187 ? 9.707 3.238 17.054 1.00 95.56 187 SER A CA 1
ATOM 1410 C C . SER A 1 187 ? 8.345 3.676 16.499 1.00 95.56 187 SER A C 1
ATOM 1412 O O . SER A 1 187 ? 7.455 2.846 16.320 1.00 95.56 187 SER A O 1
ATOM 1414 N N . LYS A 1 188 ? 8.193 4.964 16.163 1.00 96.31 188 LYS A N 1
ATOM 1415 C CA . LYS A 1 188 ? 6.940 5.575 15.682 1.00 96.31 188 LYS A CA 1
ATOM 1416 C C . LYS A 1 188 ? 6.908 5.830 14.183 1.00 96.31 188 LYS A C 1
ATOM 1418 O O . LYS A 1 188 ? 5.991 6.470 13.683 1.00 96.31 188 LYS A O 1
ATOM 1423 N N . MET A 1 189 ? 7.854 5.271 13.433 1.00 94.38 189 MET A N 1
ATOM 1424 C CA . MET A 1 189 ? 7.896 5.401 11.973 1.00 94.38 189 MET A CA 1
ATOM 1425 C C . MET A 1 189 ? 6.597 4.959 11.277 1.00 94.38 189 MET A C 1
ATOM 1427 O O . MET A 1 189 ? 6.271 5.456 10.200 1.00 94.38 189 MET A O 1
ATOM 1431 N N . PHE A 1 190 ? 5.828 4.053 11.890 1.00 93.44 190 PHE A N 1
ATOM 1432 C CA . PHE A 1 190 ? 4.546 3.609 11.345 1.00 93.44 190 PHE A CA 1
ATOM 1433 C C . PHE A 1 190 ? 3.466 4.705 11.347 1.00 93.44 190 PHE A C 1
ATOM 1435 O O . PHE A 1 190 ? 2.546 4.651 10.538 1.00 93.44 190 PHE A O 1
ATOM 1442 N N . TYR A 1 191 ? 3.587 5.740 12.184 1.00 97.31 191 TYR A N 1
ATOM 1443 C CA . TYR A 1 191 ? 2.614 6.836 12.249 1.00 97.31 191 TYR A CA 1
ATOM 1444 C C . TYR A 1 191 ? 2.499 7.606 10.931 1.00 97.31 191 TYR A C 1
ATOM 1446 O O . TYR A 1 191 ? 1.405 8.004 10.529 1.00 97.31 191 TYR A O 1
ATOM 1454 N N . TYR A 1 192 ? 3.599 7.713 10.187 1.00 97.19 192 TYR A N 1
ATOM 1455 C CA . TYR A 1 192 ? 3.590 8.313 8.857 1.00 97.19 192 TYR A CA 1
ATOM 1456 C C . TYR A 1 192 ? 2.727 7.534 7.847 1.00 97.19 192 TYR A C 1
ATOM 1458 O O . TYR A 1 192 ? 2.218 8.137 6.904 1.00 97.19 192 TYR A O 1
ATOM 1466 N N . TYR A 1 193 ? 2.502 6.223 8.025 1.00 95.56 193 TYR A N 1
ATOM 1467 C CA . TYR A 1 193 ? 1.555 5.490 7.173 1.00 95.56 193 TYR A CA 1
ATOM 1468 C C . TYR A 1 193 ? 0.119 5.968 7.391 1.00 95.56 193 TYR A C 1
ATOM 1470 O O . TYR A 1 193 ? -0.614 6.116 6.415 1.00 95.56 193 TYR A O 1
ATOM 1478 N N . PHE A 1 194 ? -0.276 6.274 8.629 1.00 97.25 194 PHE A N 1
ATOM 1479 C CA . PHE A 1 194 ? -1.599 6.840 8.902 1.00 97.25 194 PHE A CA 1
ATOM 1480 C C . PHE A 1 194 ? -1.755 8.223 8.270 1.00 97.25 194 PHE A C 1
ATOM 1482 O O . PHE A 1 194 ? -2.792 8.497 7.670 1.00 97.25 194 PHE A O 1
ATOM 1489 N N . GLN A 1 195 ? -0.708 9.053 8.297 1.00 97.31 195 GLN A N 1
ATOM 1490 C CA . GLN A 1 195 ? -0.696 10.320 7.562 1.00 97.31 195 GLN A CA 1
ATOM 1491 C C . GLN A 1 195 ? -0.838 10.106 6.050 1.00 97.31 195 GLN A C 1
ATOM 1493 O O . GLN A 1 195 ? -1.624 10.800 5.410 1.00 97.31 195 GLN A O 1
ATOM 1498 N N . MET A 1 196 ? -0.131 9.131 5.470 1.00 96.00 196 MET A N 1
ATOM 1499 C CA . MET A 1 196 ? -0.263 8.820 4.043 1.00 96.00 196 MET A CA 1
ATOM 1500 C C . MET A 1 196 ? -1.683 8.352 3.677 1.00 96.00 196 MET A C 1
ATOM 1502 O O . MET A 1 196 ? -2.193 8.712 2.618 1.00 96.00 196 MET A O 1
ATOM 1506 N N . MET A 1 197 ? -2.316 7.551 4.534 1.00 96.00 197 MET A N 1
ATOM 1507 C CA . MET A 1 197 ? -3.639 6.975 4.282 1.00 96.00 197 MET A CA 1
ATOM 1508 C C . MET A 1 197 ? -4.779 7.973 4.516 1.00 96.00 197 MET A C 1
ATOM 1510 O O . MET A 1 197 ? -5.669 8.095 3.677 1.00 96.00 197 MET A O 1
ATOM 1514 N N . TYR A 1 198 ? -4.748 8.704 5.630 1.00 97.19 198 TYR A N 1
ATOM 1515 C CA . TYR A 1 198 ? -5.890 9.490 6.110 1.00 97.19 198 TYR A CA 1
ATOM 1516 C C . TYR A 1 198 ? -5.625 10.997 6.179 1.00 97.19 198 TYR A C 1
ATOM 1518 O O . TYR A 1 198 ? -6.545 11.769 6.454 1.00 97.19 198 TYR A O 1
ATOM 1526 N N . GLY A 1 199 ? -4.391 11.438 5.936 1.00 95.50 199 GLY A N 1
ATOM 1527 C CA . GLY A 1 199 ? -4.031 12.850 5.908 1.00 95.50 199 GLY A CA 1
ATOM 1528 C C . GLY A 1 199 ? -4.603 13.566 4.684 1.00 95.50 199 GLY A C 1
ATOM 1529 O O . GLY A 1 199 ? -4.569 13.066 3.552 1.00 95.50 199 GLY A O 1
ATOM 1530 N N . LYS A 1 200 ? -5.093 14.792 4.886 1.00 90.88 200 LYS A N 1
ATOM 1531 C CA . LYS A 1 200 ? -5.621 15.624 3.799 1.00 90.88 200 LYS A CA 1
ATOM 1532 C C . LYS A 1 200 ? -4.531 15.898 2.754 1.00 90.88 200 LYS A C 1
ATOM 1534 O O . LYS A 1 200 ? -3.463 16.405 3.078 1.00 90.88 200 LYS A O 1
ATOM 1539 N N . GLY A 1 201 ? -4.811 15.580 1.489 1.00 89.12 201 GLY A N 1
ATOM 1540 C CA . GLY A 1 201 ? -3.881 15.796 0.371 1.00 89.12 201 GLY A CA 1
ATOM 1541 C C . GLY A 1 201 ? -2.817 14.706 0.169 1.00 89.12 201 GLY A C 1
ATOM 1542 O O . GLY A 1 201 ? -2.041 14.802 -0.779 1.00 89.12 201 GLY A O 1
ATOM 1543 N N . TYR A 1 202 ? -2.787 13.657 1.001 1.00 91.88 202 TYR A N 1
ATOM 1544 C CA . TYR A 1 202 ? -1.860 12.529 0.828 1.00 91.88 202 TYR A CA 1
ATOM 1545 C C . TYR A 1 202 ? -2.410 11.469 -0.136 1.00 91.88 202 TYR A C 1
ATOM 1547 O O . TYR A 1 202 ? -1.681 10.999 -1.007 1.00 91.88 202 TYR A O 1
ATOM 1555 N N . GLY A 1 203 ? -3.714 11.182 -0.054 1.00 85.81 203 GLY A N 1
ATOM 1556 C CA . GLY A 1 203 ? -4.443 10.365 -1.027 1.00 85.81 203 GLY A CA 1
ATOM 1557 C C . GLY A 1 203 ? -4.384 8.861 -0.755 1.00 85.81 203 GLY A C 1
ATOM 1558 O O . GLY A 1 203 ? -3.769 8.128 -1.524 1.00 85.81 203 GLY A O 1
ATOM 1559 N N . GLY A 1 204 ? -5.058 8.400 0.305 1.00 92.62 204 GLY A N 1
ATOM 1560 C CA . GLY A 1 204 ? -5.269 6.970 0.566 1.00 92.62 204 GLY A CA 1
ATOM 1561 C C . GLY A 1 204 ? -6.299 6.301 -0.352 1.00 92.62 204 GLY A C 1
ATOM 1562 O O . GLY A 1 204 ? -6.235 5.088 -0.562 1.00 92.62 204 GLY A O 1
ATOM 1563 N N . ASP A 1 205 ? -7.220 7.074 -0.935 1.00 95.50 205 ASP A N 1
ATOM 1564 C CA . ASP A 1 205 ? -8.176 6.584 -1.930 1.00 95.50 205 ASP A CA 1
ATOM 1565 C C . ASP A 1 205 ? -7.539 6.544 -3.326 1.00 95.50 205 ASP A C 1
ATOM 1567 O O . ASP A 1 205 ? -7.528 7.526 -4.074 1.00 95.50 205 ASP A O 1
ATOM 1571 N N . THR A 1 206 ? -7.014 5.376 -3.681 1.00 93.12 206 THR A N 1
ATOM 1572 C CA . THR A 1 206 ? -6.306 5.126 -4.942 1.00 93.12 206 THR A CA 1
ATOM 1573 C C . THR A 1 206 ? -7.204 4.547 -6.035 1.00 93.12 206 THR A C 1
ATOM 1575 O O . THR A 1 206 ? -6.713 4.190 -7.106 1.00 93.12 206 THR A O 1
ATOM 1578 N N . ARG A 1 207 ? -8.529 4.469 -5.823 1.00 96.12 207 ARG A N 1
ATOM 1579 C CA . ARG A 1 207 ? -9.458 3.835 -6.781 1.00 96.12 207 ARG A CA 1
ATOM 1580 C C . ARG A 1 207 ? -9.383 4.450 -8.174 1.00 96.12 207 ARG A C 1
ATOM 1582 O O . ARG A 1 207 ? -9.384 3.732 -9.167 1.00 96.12 207 ARG A O 1
ATOM 1589 N N . HIS A 1 208 ? -9.261 5.771 -8.237 1.00 95.12 208 HIS A N 1
ATOM 1590 C CA . HIS A 1 208 ? -9.160 6.532 -9.482 1.00 95.12 208 HIS A CA 1
ATOM 1591 C C . HIS A 1 208 ? -7.847 6.295 -10.256 1.00 95.12 208 HIS A C 1
ATOM 1593 O O . HIS A 1 208 ? -7.757 6.661 -11.423 1.00 95.12 208 HIS A O 1
ATOM 1599 N N . MET A 1 209 ? -6.838 5.688 -9.622 1.00 95.69 209 MET A N 1
ATOM 1600 C CA . MET A 1 209 ? -5.536 5.357 -10.217 1.00 95.69 209 MET A CA 1
ATOM 1601 C C . MET A 1 209 ? -5.445 3.880 -10.634 1.00 95.69 209 MET A C 1
ATOM 1603 O O . MET A 1 209 ? -4.442 3.458 -11.209 1.00 95.69 209 MET A O 1
ATOM 1607 N N . SER A 1 210 ? -6.457 3.080 -10.290 1.00 97.12 210 SER A N 1
ATOM 1608 C CA . SER A 1 210 ? -6.388 1.623 -10.318 1.00 97.12 210 SER A CA 1
ATOM 1609 C C . SER A 1 210 ? -6.312 1.030 -11.728 1.00 97.12 210 SER A C 1
ATOM 1611 O O . SER A 1 210 ? -7.004 1.447 -12.654 1.00 97.12 210 SER A O 1
ATOM 1613 N N . TRP A 1 211 ? -5.513 -0.028 -11.847 1.00 98.25 211 TRP A N 1
ATOM 1614 C CA . TRP A 1 211 ? -5.376 -0.890 -13.017 1.00 98.25 211 TRP A CA 1
ATOM 1615 C C . TRP A 1 211 ? -6.218 -2.168 -12.923 1.00 98.25 211 TRP A C 1
ATOM 1617 O O . TRP A 1 211 ? -6.047 -3.066 -13.745 1.00 98.25 211 TRP A O 1
ATOM 1627 N N . ASN A 1 212 ? -7.122 -2.275 -11.943 1.00 98.38 212 ASN A N 1
ATOM 1628 C CA . ASN A 1 212 ? -7.871 -3.502 -11.677 1.00 98.38 212 ASN A CA 1
ATOM 1629 C C . ASN A 1 212 ? -8.565 -4.053 -12.929 1.00 98.38 212 ASN A C 1
ATOM 1631 O O . ASN A 1 212 ? -8.363 -5.216 -13.262 1.00 98.38 212 ASN A O 1
ATOM 1635 N N . GLU A 1 213 ? -9.319 -3.225 -13.657 1.00 97.50 213 GLU A N 1
ATOM 1636 C CA . GLU A 1 213 ? -10.016 -3.656 -14.877 1.00 97.50 213 GLU A CA 1
ATOM 1637 C C . GLU A 1 213 ? -9.041 -4.137 -15.957 1.00 97.50 213 GLU A C 1
ATOM 1639 O O . GLU A 1 213 ? -9.241 -5.203 -16.536 1.00 97.50 213 GLU A O 1
ATOM 1644 N N . ARG A 1 214 ? -7.948 -3.391 -16.177 1.00 97.31 214 ARG A N 1
ATOM 1645 C CA . ARG A 1 214 ? -6.923 -3.725 -17.179 1.00 97.31 214 ARG A CA 1
ATOM 1646 C C . ARG A 1 214 ? -6.255 -5.060 -16.876 1.00 97.31 214 ARG A C 1
ATOM 1648 O O . ARG A 1 214 ? -6.042 -5.846 -17.786 1.00 97.31 214 ARG A O 1
ATOM 1655 N N . LEU A 1 215 ? -5.974 -5.335 -15.603 1.00 97.69 215 LEU A N 1
ATOM 1656 C CA . LEU A 1 215 ? -5.316 -6.566 -15.153 1.00 97.69 215 LEU A CA 1
ATOM 1657 C C . LEU A 1 215 ? -6.300 -7.704 -14.825 1.00 97.69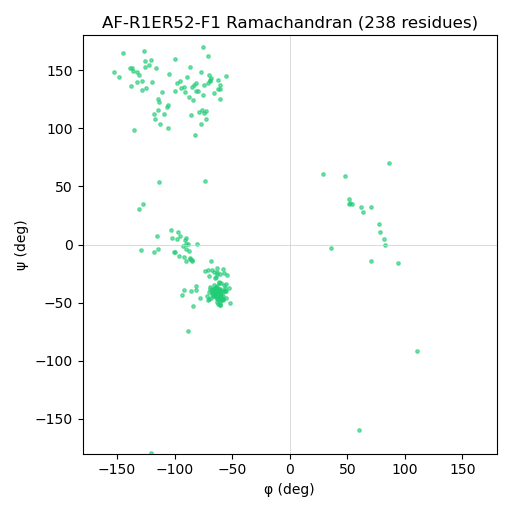 215 LEU A C 1
ATOM 1659 O O . LEU A 1 215 ? -5.874 -8.785 -14.407 1.00 97.69 215 LEU A O 1
ATOM 1663 N N . GLY A 1 216 ? -7.609 -7.475 -14.979 1.00 97.31 216 GLY A N 1
ATOM 1664 C CA . GLY A 1 216 ? -8.656 -8.437 -14.631 1.00 97.31 216 GLY A CA 1
ATOM 1665 C C . GLY A 1 216 ? -8.731 -8.771 -13.134 1.00 97.31 216 GLY A C 1
ATOM 1666 O O . GLY A 1 216 ? -9.121 -9.884 -12.775 1.00 97.31 216 GLY A O 1
ATOM 1667 N N . LEU A 1 217 ? -8.329 -7.844 -12.261 1.00 97.69 217 LEU A N 1
ATOM 1668 C CA . LEU A 1 217 ? -8.415 -7.983 -10.807 1.00 97.69 217 LEU A CA 1
ATOM 1669 C C . LEU A 1 217 ? -9.827 -7.640 -10.333 1.00 97.69 217 LEU A C 1
ATOM 1671 O O . LEU A 1 217 ? -10.386 -6.602 -10.691 1.00 97.69 217 LEU A O 1
ATOM 1675 N N . LYS A 1 218 ? -10.393 -8.505 -9.495 1.00 95.88 218 LYS A N 1
ATOM 1676 C CA . LYS A 1 218 ? -11.715 -8.291 -8.905 1.00 95.88 218 LYS A CA 1
ATOM 1677 C C . LYS A 1 218 ? -11.593 -7.525 -7.597 1.00 95.88 218 LYS A C 1
ATOM 1679 O O . LYS A 1 218 ? -10.657 -7.741 -6.834 1.00 95.88 218 LYS A O 1
ATOM 1684 N N . THR A 1 219 ? -12.568 -6.666 -7.336 1.00 97.69 219 THR A N 1
ATOM 1685 C CA . THR A 1 219 ? -12.764 -6.077 -6.013 1.00 97.69 219 THR A CA 1
ATOM 1686 C C . THR A 1 219 ? -13.623 -6.996 -5.152 1.00 97.69 219 THR A C 1
ATOM 1688 O O . THR A 1 219 ? -14.434 -7.769 -5.662 1.00 97.69 219 THR A O 1
ATOM 1691 N N . MET A 1 220 ? -13.437 -6.904 -3.843 1.00 98.31 220 MET A N 1
ATOM 1692 C CA . MET A 1 220 ? -14.192 -7.642 -2.841 1.00 98.31 220 MET A CA 1
ATOM 1693 C C . MET A 1 220 ? -15.592 -7.046 -2.687 1.00 98.31 220 MET A C 1
ATOM 1695 O O . MET A 1 220 ? -15.754 -5.823 -2.647 1.00 98.31 220 MET A O 1
ATOM 1699 N N . SER A 1 221 ? -16.593 -7.914 -2.585 1.00 98.25 221 SER A N 1
ATOM 1700 C CA . SER A 1 221 ? -17.922 -7.557 -2.091 1.00 98.25 221 SER A CA 1
ATOM 1701 C C . SER A 1 221 ? -17.913 -7.379 -0.568 1.00 98.25 221 SER A C 1
ATOM 1703 O O . SER A 1 221 ? -16.939 -7.721 0.104 1.00 98.25 221 SER A O 1
ATOM 1705 N N . GLU A 1 222 ? -19.004 -6.861 -0.001 1.00 98.44 222 GLU A N 1
ATOM 1706 C CA . GLU A 1 222 ? -19.158 -6.806 1.458 1.00 98.44 222 GLU A CA 1
ATOM 1707 C C . GLU A 1 222 ? -19.068 -8.203 2.094 1.00 98.44 222 GLU A C 1
ATOM 1709 O O . GLU A 1 222 ? -18.393 -8.361 3.111 1.00 98.44 222 GLU A O 1
ATOM 1714 N N . ASP A 1 223 ? -19.673 -9.217 1.469 1.00 98.44 223 ASP A N 1
ATOM 1715 C CA . ASP A 1 223 ? -19.628 -10.601 1.952 1.00 98.44 223 ASP A CA 1
ATOM 1716 C C . ASP A 1 223 ? -18.194 -11.150 1.937 1.00 98.44 223 ASP A C 1
ATOM 1718 O O . ASP A 1 223 ? -17.748 -11.720 2.931 1.00 98.44 223 ASP A O 1
ATOM 1722 N N . ASP A 1 224 ? -17.420 -10.877 0.879 1.00 98.31 224 ASP A N 1
ATOM 1723 C CA . ASP A 1 224 ? -15.999 -11.254 0.827 1.00 98.31 224 ASP A CA 1
ATOM 1724 C C . ASP A 1 224 ? -15.193 -10.589 1.960 1.00 98.31 224 ASP A C 1
ATOM 1726 O O . ASP A 1 224 ? -14.275 -11.193 2.524 1.00 98.31 224 ASP A O 1
ATOM 1730 N N . ILE A 1 225 ? -15.509 -9.330 2.297 1.00 98.56 225 ILE A N 1
ATOM 1731 C CA . ILE A 1 225 ? -14.859 -8.601 3.397 1.00 98.56 225 ILE A CA 1
ATOM 1732 C C . ILE A 1 225 ? -15.241 -9.226 4.743 1.00 98.56 225 ILE A C 1
ATOM 1734 O O . ILE A 1 225 ? -14.359 -9.464 5.571 1.00 98.56 225 ILE A O 1
ATOM 1738 N N . LYS A 1 226 ? -16.527 -9.527 4.964 1.00 98.25 226 LYS A N 1
ATOM 1739 C CA . LYS A 1 226 ? -17.016 -10.198 6.181 1.00 98.25 226 LYS A CA 1
ATOM 1740 C C . LYS A 1 226 ? -16.382 -11.577 6.357 1.00 98.25 226 LYS A C 1
ATOM 1742 O O . LYS A 1 226 ? -15.926 -11.904 7.455 1.00 98.25 226 LYS A O 1
ATOM 1747 N N . ASP A 1 227 ? -16.262 -12.347 5.280 1.00 97.75 227 ASP A N 1
ATOM 1748 C CA . ASP A 1 227 ? -15.590 -13.645 5.291 1.00 97.75 227 ASP A CA 1
ATOM 1749 C C . ASP A 1 227 ? -14.104 -13.516 5.639 1.00 97.75 227 ASP A C 1
ATOM 1751 O O . ASP A 1 227 ? -13.584 -14.295 6.445 1.00 97.75 227 ASP A O 1
ATOM 1755 N N . LEU A 1 228 ? -13.411 -12.507 5.100 1.00 97.00 228 LEU A N 1
ATOM 1756 C CA . LEU A 1 228 ? -12.011 -12.255 5.442 1.00 97.00 228 LEU A CA 1
ATOM 1757 C C . LEU A 1 228 ? -11.838 -11.854 6.915 1.00 97.00 228 LEU A C 1
ATOM 1759 O O . LEU A 1 228 ? -10.913 -12.328 7.581 1.00 97.00 228 LEU A O 1
ATOM 1763 N N . ILE A 1 229 ? -12.734 -11.015 7.440 1.00 96.94 229 ILE A N 1
ATOM 1764 C CA . ILE A 1 229 ? -12.772 -10.649 8.862 1.00 96.94 229 ILE A CA 1
ATOM 1765 C C . ILE A 1 229 ? -12.926 -11.905 9.726 1.00 96.94 229 ILE A C 1
ATOM 1767 O O . ILE A 1 229 ? -12.153 -12.100 10.668 1.00 96.94 229 ILE A O 1
ATOM 1771 N N . LYS A 1 230 ? -13.873 -12.785 9.379 1.00 95.56 230 LYS A N 1
ATOM 1772 C CA . LYS A 1 230 ? -14.119 -14.042 10.093 1.00 95.56 230 LYS A CA 1
ATOM 1773 C C . LYS A 1 230 ? -12.886 -14.945 10.097 1.00 95.56 230 LYS A C 1
ATOM 1775 O O . LYS A 1 230 ? -12.475 -15.424 11.151 1.00 95.56 230 LYS A O 1
ATOM 1780 N N . GLN A 1 231 ? -12.246 -15.126 8.942 1.00 93.44 231 GLN A N 1
ATOM 1781 C CA . GLN A 1 231 ? -11.010 -15.910 8.824 1.00 93.44 231 GLN A CA 1
ATOM 1782 C C . GLN A 1 231 ? -9.876 -15.325 9.677 1.00 93.44 231 GLN A C 1
ATOM 1784 O O . GLN A 1 231 ? -9.160 -16.064 10.356 1.00 93.44 231 GLN A O 1
ATOM 1789 N N . SER A 1 232 ? -9.721 -13.997 9.678 1.00 91.12 232 SER A N 1
ATOM 1790 C CA . SER A 1 232 ? -8.710 -13.309 10.488 1.00 91.12 232 SER A CA 1
ATOM 1791 C C . SER A 1 232 ? -8.940 -13.532 11.985 1.00 91.12 232 SER A C 1
ATOM 1793 O O . SER A 1 232 ? -8.012 -13.874 12.720 1.00 91.12 232 SER A O 1
ATOM 1795 N N . ALA A 1 233 ? -10.190 -13.418 12.432 1.00 88.12 233 ALA A N 1
ATOM 1796 C CA . ALA A 1 233 ? -10.559 -13.611 13.824 1.00 88.12 233 ALA A CA 1
ATOM 1797 C C . ALA A 1 233 ? -10.389 -15.074 14.289 1.00 88.12 233 ALA A C 1
ATOM 1799 O O . ALA A 1 233 ? -9.835 -15.313 15.366 1.00 88.12 233 ALA A O 1
ATOM 1800 N N . GLN A 1 234 ? -10.728 -16.053 13.446 1.00 88.44 234 GLN A N 1
ATOM 1801 C CA . GLN A 1 234 ? -10.443 -17.473 13.698 1.00 88.44 234 GLN A CA 1
ATOM 1802 C C . GLN A 1 234 ? -8.938 -17.756 13.798 1.00 88.44 234 GLN A C 1
ATOM 1804 O O . GLN A 1 234 ? -8.500 -18.471 14.699 1.00 88.44 234 GLN A O 1
ATOM 1809 N N . GLY A 1 235 ? -8.125 -17.150 12.925 1.00 85.06 235 GLY A N 1
ATOM 1810 C CA . GLY A 1 235 ? -6.661 -17.259 12.968 1.00 85.06 235 GLY A CA 1
ATOM 1811 C C . GLY A 1 235 ? -6.024 -16.669 14.234 1.00 85.06 235 GLY A C 1
ATOM 1812 O O . GLY A 1 235 ? -4.904 -17.033 14.590 1.00 85.06 235 GLY A O 1
ATOM 1813 N N . LEU A 1 236 ? -6.742 -15.791 14.938 1.00 80.12 236 LEU A N 1
ATOM 1814 C CA . LEU A 1 236 ? -6.370 -15.239 16.244 1.00 80.12 236 LEU A CA 1
ATOM 1815 C C . LEU A 1 236 ? -6.909 -16.071 17.426 1.00 80.12 236 LEU A C 1
ATOM 1817 O O . LEU A 1 236 ? -6.724 -15.684 18.578 1.00 80.12 236 LEU A O 1
ATOM 1821 N N . GLY A 1 237 ? -7.563 -17.207 17.159 1.00 78.12 237 GLY A N 1
ATOM 1822 C CA . GLY A 1 237 ? -8.135 -18.086 18.181 1.00 78.12 237 GLY A CA 1
ATOM 1823 C C . GLY A 1 237 ? -9.460 -17.590 18.765 1.00 78.12 237 GLY A C 1
ATOM 1824 O O . GLY A 1 237 ? -9.853 -18.037 19.841 1.00 78.12 237 GLY A O 1
ATOM 1825 N N . MET A 1 238 ? -10.148 -16.665 18.091 1.00 73.00 238 MET A N 1
ATOM 1826 C CA . MET A 1 238 ? -11.441 -16.148 18.538 1.00 73.00 238 MET A CA 1
ATOM 1827 C C . MET A 1 238 ? -12.589 -16.958 17.929 1.00 73.00 238 MET A C 1
ATOM 1829 O O . MET A 1 238 ? -12.590 -17.252 16.734 1.00 73.00 238 MET A O 1
ATOM 1833 N N . ALA A 1 239 ? -13.585 -17.302 18.748 1.00 65.00 239 ALA A N 1
ATOM 1834 C CA . ALA A 1 239 ? -14.829 -17.898 18.271 1.00 65.00 239 ALA A CA 1
ATOM 1835 C C . ALA A 1 239 ? -15.725 -16.790 17.699 1.00 65.00 239 ALA A C 1
ATOM 1837 O O . ALA A 1 239 ? -16.141 -15.895 18.433 1.00 65.00 239 ALA A O 1
ATOM 1838 N N . CYS A 1 240 ? -15.958 -16.839 16.391 1.00 56.97 240 CYS A N 1
ATOM 1839 C CA . CYS A 1 240 ? -16.756 -15.894 15.613 1.00 56.97 240 CYS A CA 1
ATOM 1840 C C . CYS A 1 240 ? -17.366 -16.607 14.397 1.00 56.97 240 CYS A C 1
ATOM 1842 O O . CYS A 1 240 ? -16.723 -17.534 13.840 1.00 56.97 240 CYS A O 1
#

Solvent-accessible surface area (backbone atoms only — not comparable to full-atom values): 12737 Å² total; per-residue (Å²): 133,56,64,48,76,46,79,57,81,85,45,36,40,85,62,53,48,58,55,52,53,50,39,58,76,68,62,30,45,36,37,28,59,50,51,63,35,61,39,83,84,23,77,64,31,41,66,36,76,74,34,38,30,46,43,49,36,51,52,49,53,60,67,78,50,69,95,74,75,79,39,38,36,33,35,56,21,28,24,56,48,41,67,59,28,54,73,72,22,73,55,12,34,20,75,93,75,38,30,22,51,22,50,67,81,11,71,58,43,29,24,23,14,41,68,68,55,52,53,50,50,55,52,39,50,69,28,83,93,32,37,74,84,37,49,72,32,80,41,30,39,51,26,39,76,43,21,22,51,57,47,33,50,50,48,24,70,59,56,74,45,81,59,54,72,47,77,45,52,34,67,58,41,37,54,54,28,51,62,29,46,81,73,71,42,67,88,41,50,66,35,47,54,49,24,34,39,53,29,88,83,18,46,19,57,41,71,94,62,43,41,30,76,84,66,70,50,69,64,59,52,71,66,55,49,45,52,50,50,43,52,52,40,46,75,70,73,44,92,97

Nearest PDB structures (foldseek):
  2vut-assembly15_G  TM=6.513E-01  e=7.341E-05  Aspergillus nidulans FGSC A4
  1ti7-assembly1_A  TM=6.144E-01  e=1.001E-04  Aspergillus nidulans
  1k6x-assembly1_A  TM=6.158E-01  e=1.451E-04  Aspergillus nidulans
  1xgk-assembly1_A  TM=5.851E-01  e=6.097E-05  Aspergillus nidulans
  3wmw-assembly1_B  TM=5.861E-01  e=9.299E-04  Cupriavidus necator H16

Secondary structure (DSSP, 8-state):
--EEE---SS--HHHHHHHHHHHHHTT-SEEE-S---S-SS-TTGGGSGGGHHHHHHHHHHHHH--S-SS-EEEEEE--SBHHHHHHHTTTSEETTTTEEEEETTS---EEEB-HHHHHHHHHHHTSTTTTTTTTTEEEE--SEEE-HHHHHHHHHHHHT---EEEEE-HHHHHHHHHHHHTTT--TTTTHHHHHHHHSTTT----GGGB-HHHHTPPPPPHHHHHHHHHHHHHHTT---

Sequence (240 aa):
MDAVVSAVPNPILATEKIVIDAAIQAAVKRIIPSEFSTNMESAVARKLPILRGKSDVRDYITFVFPTSTGTTWSSVNNGPFFEMCLKFGSLGPSIAQKTAVFHNGGDNVVGTSRLSDTAIAVARVLDRAHFEETANTPIYMYSAAISERYLTQLASEVAGVEFKVSHVDTEDLTREADAGLEKGDVSKMFYYYFQMMYGKGYGGDTRHMSWNERLGLKTMSEDDIKDLIKQSAQGLGMAC

InterPro domains:
  IPR036291 NAD(P)-binding domain superfamily [SSF51735] (4-179)
  IPR051609 NmrA-type/Isoflavone reductase-like domain-containing protein [PTHR47706] (2-225)

pLDDT: mean 94.39, std 6.95, range [53.62, 98.69]

Radius of gyration: 18.69 Å; Cα contacts (8 Å, |Δi|>4): 439; chains: 1; bounding box: 46×34×47 Å

Organism: Botryosphaeria parva (strain UCR-NP2) (NCBI:txid1287680)

Mean predicted aligned error: 3.64 Å

Foldseek 3Di:
DFEAEDQDPQAACVVQVVVLVVCLVVLGQEYEHNQQAQDPPQPVLCPQPSNVRVNVNLVVLLVVDDPDSNHFYEYEHEHAAPLVCQLVQVQFDPLVVLAGEAEPNQPFKAFHAHPVLSVLLVVLCVDPLNVVVRGNYYAYAGQEIDTNVRLQVLLCVLQVGHGHYDYDYLVVLSVVCVVCVVVPHNVSSCSSSSCCQPNPRNPRPCVVVHCCVVSVNHHDDSVSSSVSSNVSCVVVVGDD